Protein AF-A0A5K3FXE7-F1 (afdb_monomer_lite)

InterPro domains:
  IPR040342 Dynein axonemal assembly factor 9 DNAAF9 [PTHR33664] (2-283)
  IPR056498 DAAF9, N-terminal domain [PF23281] (1-161)

Foldseek 3Di:
DDVLVQLLCCLQFFQQPPPDLAAQARPGPDRQPDPLKDWDDDPQAIEIEEEPSVCVRGVVRQVVDPHYDYDYDYQDPPRDPVVSLVVSLVSVCVRCQPAQADEDAQDPVLPPPPPPCPSVVVVCPDPSNVVNVVVVVVPPDDPPVSRDHHYHYCNNVSVVVSVDPRPVCLCVLCVVLVVQLVVLLVVLVVCCVVCLPFLDDFCRSNVSLQVQVVSNCNSNVDPDLDFAKTKAFAPCPDPVNVVVCRPDVDPPPSVSPDDTQKMWTKHARPSNGDIDIDMDGDDRDPPPPPDD

Organism: Mesocestoides corti (NCBI:txid53468)

Secondary structure (DSSP, 8-state):
--HHHHHHHHHHHS-B----TT-SS--BSS--S---EEEEEETTEEEEEEEHHHHHHHHHHHTTSTTEEEEEE---TT--HHHHHHHHHHHHHHHHTT-SEEEE---SSS---TT--HHHHHHHTSHHHHHHHHHHHTSSS---TTSSPEEEE-HHHHHHHTTSPPHHHHHHHHHHHHHHHHHHHHHHHHHHHHTTTS---HHHHHHHHHHHHHHHHHHTTS--SPPPPEEEEGGGGSHHHHHHTTSS-------TT---SEEEEEEEETTTTEEEEEEEE-PPP-------

Sequence (292 aa):
FNSLCSKAVKYLCLKSVSGNVSNKRLSYIDEPESEEFVLVIKPRKIECFCTNENVLSYLETLLVFNNVIVYHYDSGKDGDVSECDDLKLKFLRKFIASCHQISLPYNTSGQSTEGDHSDLKSCVSWPLIQSFVFNFDTCENQLDFSRTPKVADFSAQIIKLCKYPDALNFEDHIVKNTLTFCWAFENCLRRIETGLGECMSPKEIIEPLYSYFRHAEICEGKHFRSRPPVALLGQDSCQKTYTNASSTPNDAEDRSKETFFHILIRGTSLLSHFYCTRTYFTAPKIDNSGSL

Radius of gyration: 29.05 Å; chains: 1; bounding box: 62×47×100 Å

Structure (mmCIF, N/CA/C/O backbone):
data_AF-A0A5K3FXE7-F1
#
_entry.id   AF-A0A5K3FXE7-F1
#
loop_
_atom_site.group_PDB
_atom_site.id
_atom_site.type_symbol
_atom_site.label_atom_id
_atom_site.label_alt_id
_atom_site.label_comp_id
_atom_site.label_asym_id
_atom_site.label_entity_id
_atom_site.label_seq_id
_atom_site.pdbx_PDB_ins_code
_atom_site.Cartn_x
_atom_site.Cartn_y
_atom_site.Cartn_z
_atom_site.occupancy
_atom_site.B_iso_or_equiv
_atom_site.auth_seq_id
_atom_site.auth_comp_id
_atom_site.auth_asym_id
_atom_site.auth_atom_id
_atom_site.pdbx_PDB_model_num
ATOM 1 N N . PHE A 1 1 ? 1.371 3.281 22.873 1.00 57.84 1 PHE A N 1
ATOM 2 C CA . PHE A 1 1 ? 1.241 3.417 21.409 1.00 57.84 1 PHE A CA 1
ATOM 3 C C . PHE A 1 1 ? 1.179 2.035 20.757 1.00 57.84 1 PHE A C 1
ATOM 5 O O . PHE A 1 1 ? 2.079 1.233 20.989 1.00 57.84 1 PHE A O 1
ATOM 12 N N . ASN A 1 2 ? 0.124 1.720 19.994 1.00 73.62 2 ASN A N 1
ATOM 13 C CA . ASN A 1 2 ? -0.027 0.419 19.324 1.00 73.62 2 ASN A CA 1
ATOM 14 C C . ASN A 1 2 ? 0.340 0.528 17.833 1.00 73.62 2 ASN A C 1
ATOM 16 O O . ASN A 1 2 ? -0.414 1.067 17.021 1.00 73.62 2 ASN A O 1
ATOM 20 N N . SER A 1 3 ? 1.494 -0.035 17.466 1.00 74.81 3 SER A N 1
ATOM 21 C CA . SER A 1 3 ? 2.009 0.025 16.092 1.00 74.81 3 SER A CA 1
ATOM 22 C C . SER A 1 3 ? 1.177 -0.760 15.066 1.00 74.81 3 SER A C 1
ATOM 24 O O . SER A 1 3 ? 1.237 -0.449 13.876 1.00 74.81 3 SER A O 1
ATOM 26 N N . LEU A 1 4 ? 0.397 -1.762 15.486 1.00 78.19 4 LEU A N 1
ATOM 27 C CA . LEU A 1 4 ? -0.473 -2.534 14.595 1.00 78.19 4 LEU A CA 1
ATOM 28 C C . LEU A 1 4 ? -1.768 -1.793 14.279 1.00 78.19 4 LEU A C 1
ATOM 30 O O . LEU A 1 4 ? -2.157 -1.778 13.115 1.00 78.19 4 LEU A O 1
ATOM 34 N N . CYS A 1 5 ? -2.380 -1.120 15.259 1.00 78.94 5 CYS A N 1
ATOM 35 C CA . CYS A 1 5 ? -3.507 -0.218 14.997 1.00 78.94 5 CYS A CA 1
ATOM 36 C C . CYS A 1 5 ? -3.101 0.880 14.007 1.00 78.94 5 CYS A C 1
ATOM 38 O O . CYS A 1 5 ? -3.796 1.100 13.021 1.00 78.94 5 CYS A O 1
ATOM 40 N N . SER A 1 6 ? -1.927 1.493 14.208 1.00 77.50 6 SER A N 1
ATOM 41 C CA . SER A 1 6 ? -1.389 2.491 13.274 1.00 77.50 6 SER A CA 1
ATOM 42 C C . SER A 1 6 ? -1.214 1.919 11.861 1.00 77.50 6 SER A C 1
ATOM 44 O O . SER A 1 6 ? -1.661 2.524 10.892 1.00 77.50 6 SER A O 1
ATOM 46 N N . LYS A 1 7 ? -0.639 0.714 11.717 1.00 76.69 7 LYS A N 1
ATOM 47 C CA . LYS A 1 7 ? -0.520 0.041 10.408 1.00 76.69 7 LYS A CA 1
ATOM 48 C C . LYS A 1 7 ? -1.871 -0.274 9.766 1.00 76.69 7 LYS A C 1
ATOM 50 O O . LYS A 1 7 ? -1.979 -0.183 8.549 1.00 76.69 7 LYS A O 1
ATOM 55 N N . ALA A 1 8 ? -2.867 -0.654 10.561 1.00 79.38 8 ALA A N 1
ATOM 56 C CA . ALA A 1 8 ? -4.202 -0.978 10.075 1.00 79.38 8 ALA A CA 1
ATOM 57 C C . ALA A 1 8 ? -4.931 0.263 9.554 1.00 79.38 8 ALA A C 1
ATOM 59 O O . ALA A 1 8 ? -5.454 0.231 8.446 1.00 79.38 8 ALA A O 1
ATOM 60 N N . VAL A 1 9 ? -4.910 1.364 10.315 1.00 78.50 9 VAL A N 1
ATOM 61 C CA . VAL A 1 9 ? -5.483 2.653 9.889 1.00 78.50 9 VAL A CA 1
ATOM 62 C C . VAL A 1 9 ? -4.787 3.145 8.629 1.00 78.50 9 VAL A C 1
ATOM 64 O O . VAL A 1 9 ? -5.452 3.517 7.672 1.00 78.50 9 VAL A O 1
ATOM 67 N N . LYS A 1 10 ? -3.456 3.060 8.592 1.00 76.06 10 LYS A N 1
ATOM 68 C CA . LYS A 1 10 ? -2.665 3.382 7.407 1.00 76.06 10 LYS A CA 1
ATOM 69 C C . LYS A 1 10 ? -3.133 2.579 6.184 1.00 76.06 10 LYS A C 1
ATOM 71 O O . LYS A 1 10 ? -3.504 3.174 5.185 1.00 76.06 10 LYS A O 1
ATOM 76 N N . TYR A 1 11 ? -3.216 1.253 6.298 1.00 75.44 11 TYR A N 1
ATOM 77 C CA . TYR A 1 11 ? -3.681 0.379 5.213 1.00 75.44 11 TYR A CA 1
ATOM 78 C C . TYR A 1 11 ? -5.125 0.658 4.763 1.00 75.44 11 TYR A C 1
ATOM 80 O O . TYR A 1 11 ? -5.430 0.507 3.589 1.00 75.44 11 TYR A O 1
ATOM 88 N N . LEU A 1 12 ? -6.025 1.008 5.686 1.00 76.25 12 LEU A N 1
ATOM 89 C CA . LEU A 1 12 ? -7.457 1.148 5.395 1.00 76.25 12 LEU A CA 1
ATOM 90 C C . LEU A 1 12 ? -7.879 2.552 4.965 1.00 76.25 12 LEU A C 1
ATOM 92 O O . LEU A 1 12 ? -8.847 2.676 4.224 1.00 76.25 12 LEU A O 1
ATOM 96 N N . CYS A 1 13 ? -7.232 3.589 5.496 1.00 72.69 13 CYS A N 1
ATOM 97 C CA . CYS A 1 13 ? -7.739 4.960 5.444 1.00 72.69 13 CYS A CA 1
ATOM 98 C C . CYS A 1 13 ? -6.834 5.912 4.667 1.00 72.69 13 CYS A C 1
ATOM 100 O O . CYS A 1 13 ? -7.303 6.967 4.245 1.00 72.69 13 CYS A O 1
ATOM 102 N N . LEU A 1 14 ? -5.559 5.580 4.475 1.00 68.44 14 LEU A N 1
ATOM 103 C CA . LEU A 1 14 ? -4.633 6.462 3.782 1.00 68.44 14 LEU A CA 1
ATOM 104 C C . LEU A 1 14 ? -4.365 5.929 2.380 1.00 68.44 14 LEU A C 1
ATOM 106 O O . LEU A 1 14 ? -3.971 4.778 2.194 1.00 68.44 14 LEU A O 1
ATOM 110 N N . LYS A 1 15 ? -4.519 6.806 1.384 1.00 58.41 15 LYS A N 1
ATOM 111 C CA . LYS A 1 15 ? -3.960 6.555 0.057 1.00 58.41 15 LYS A CA 1
ATOM 112 C C . LYS A 1 15 ? -2.456 6.400 0.230 1.00 58.41 15 LYS A C 1
ATOM 114 O O . LYS A 1 15 ? -1.800 7.282 0.790 1.00 58.41 15 LYS A O 1
ATOM 119 N N . SER A 1 16 ? -1.899 5.277 -0.214 1.00 51.94 16 SER A N 1
ATOM 120 C CA . SER A 1 16 ? -0.454 5.166 -0.288 1.00 51.94 16 SER A CA 1
ATOM 121 C C . SER A 1 16 ? -0.008 6.215 -1.285 1.00 51.94 16 SER A C 1
ATOM 123 O O . SER A 1 16 ? -0.341 6.138 -2.472 1.00 51.94 16 SER A O 1
ATOM 125 N N . VAL A 1 17 ? 0.716 7.218 -0.820 1.00 44.41 17 VAL A N 1
ATOM 126 C CA . VAL A 1 17 ? 1.336 8.111 -1.770 1.00 44.41 17 VAL A CA 1
ATOM 127 C C . VAL A 1 17 ? 2.576 7.412 -2.248 1.00 44.41 17 VAL A C 1
ATOM 129 O O . VAL A 1 17 ? 3.415 6.949 -1.482 1.00 44.41 17 VAL A O 1
ATOM 132 N N . SER A 1 18 ? 2.660 7.300 -3.566 1.00 43.34 18 SER A N 1
ATOM 133 C CA . SER A 1 18 ? 3.921 7.129 -4.267 1.00 43.34 18 SER A CA 1
ATOM 134 C C . SER A 1 18 ? 4.780 8.367 -3.963 1.00 43.34 18 SER A C 1
ATOM 136 O O . SER A 1 18 ? 4.909 9.280 -4.769 1.00 43.34 18 SER A O 1
ATOM 138 N N . GLY A 1 19 ? 5.255 8.458 -2.725 1.00 33.72 19 GLY A N 1
ATOM 139 C CA . GLY A 1 19 ? 5.919 9.606 -2.137 1.00 33.72 19 GLY A CA 1
ATOM 140 C C . GLY A 1 19 ? 7.204 9.109 -1.521 1.00 33.72 19 GLY A C 1
ATOM 141 O O . GLY A 1 19 ? 7.202 8.569 -0.419 1.00 33.72 19 GLY A O 1
ATOM 142 N N . ASN A 1 20 ? 8.287 9.289 -2.275 1.00 31.75 20 ASN A N 1
ATOM 143 C CA . ASN A 1 20 ? 9.669 8.990 -1.913 1.00 31.75 20 ASN A CA 1
ATOM 144 C C . ASN A 1 20 ? 9.966 7.499 -1.675 1.00 31.75 20 ASN A C 1
ATOM 146 O O . ASN A 1 20 ? 9.915 7.000 -0.557 1.00 31.75 20 ASN A O 1
ATOM 150 N N . VAL A 1 21 ? 10.300 6.776 -2.752 1.00 42.16 21 VAL A N 1
ATOM 151 C CA . VAL A 1 21 ? 11.660 6.332 -3.178 1.00 42.16 21 VAL A CA 1
ATOM 152 C C . VAL A 1 21 ? 12.724 6.052 -2.082 1.00 42.16 21 VAL A C 1
ATOM 154 O O . VAL A 1 21 ? 13.845 5.697 -2.413 1.00 42.16 21 VAL A O 1
ATOM 157 N N . SER A 1 22 ? 12.460 6.145 -0.780 1.00 36.56 22 SER A N 1
ATOM 158 C CA . SER A 1 22 ? 13.480 5.968 0.264 1.00 36.56 22 SER A CA 1
ATOM 159 C C . SER A 1 22 ? 13.077 5.082 1.438 1.00 36.56 22 SER A C 1
ATOM 161 O O . SER A 1 22 ? 13.931 4.831 2.284 1.00 36.56 22 SER A O 1
ATOM 163 N N . ASN A 1 23 ? 11.856 4.538 1.508 1.00 32.38 23 ASN A N 1
ATOM 164 C CA . ASN A 1 23 ? 11.517 3.591 2.572 1.00 32.38 23 ASN A CA 1
ATOM 165 C C . ASN A 1 23 ? 10.583 2.457 2.117 1.00 32.38 23 ASN A C 1
ATOM 167 O O . ASN A 1 23 ? 9.491 2.686 1.619 1.00 32.38 23 ASN A O 1
ATOM 171 N N . LYS A 1 24 ? 11.021 1.215 2.381 1.00 40.28 24 LYS A N 1
ATOM 172 C CA . LYS A 1 24 ? 10.410 -0.114 2.105 1.00 40.28 24 LYS A CA 1
ATOM 173 C C . LYS A 1 24 ? 9.008 -0.384 2.692 1.00 40.28 24 LYS A C 1
ATOM 175 O O . LYS A 1 24 ? 8.642 -1.530 2.970 1.00 40.28 24 LYS A O 1
ATOM 180 N N . ARG A 1 25 ? 8.239 0.638 3.021 1.00 36.75 25 ARG A N 1
ATOM 181 C CA . ARG A 1 25 ? 6.886 0.513 3.563 1.00 36.75 25 ARG A CA 1
ATOM 182 C C . ARG A 1 25 ? 6.083 1.611 2.909 1.00 36.75 25 ARG A C 1
ATOM 184 O O . ARG A 1 25 ? 6.600 2.716 2.849 1.00 36.75 25 ARG A O 1
ATOM 191 N N . LEU A 1 26 ? 4.867 1.288 2.463 1.00 37.72 26 LEU A N 1
ATOM 192 C CA . LEU A 1 26 ? 3.857 2.255 2.027 1.00 37.72 26 LEU A CA 1
ATOM 193 C C . LEU A 1 26 ? 4.015 3.530 2.874 1.00 37.72 26 LEU A C 1
ATOM 195 O O . LEU A 1 26 ? 3.780 3.500 4.086 1.00 37.72 26 LEU A O 1
ATOM 199 N N . SER A 1 27 ? 4.573 4.583 2.276 1.00 37.62 27 SER A N 1
ATOM 200 C CA . SER A 1 27 ? 4.674 5.893 2.896 1.00 37.62 27 SER A CA 1
ATOM 201 C C . SER A 1 27 ? 3.316 6.527 2.676 1.00 37.62 27 SER A C 1
ATOM 203 O O . SER A 1 27 ? 2.922 6.909 1.578 1.00 37.62 27 SER A O 1
ATOM 205 N N . TYR A 1 28 ? 2.526 6.507 3.731 1.00 46.28 28 TYR A N 1
ATOM 206 C CA . TYR A 1 28 ? 1.270 7.225 3.752 1.00 46.28 28 TYR A CA 1
ATOM 207 C C . TYR A 1 28 ? 1.607 8.704 3.961 1.00 46.28 28 TYR A C 1
ATOM 209 O O . TYR A 1 28 ? 2.540 8.973 4.725 1.00 46.28 28 TYR A O 1
ATOM 217 N N . ILE A 1 29 ? 0.935 9.621 3.241 1.00 42.12 29 ILE A N 1
ATOM 218 C CA . ILE A 1 29 ? 1.073 11.068 3.501 1.00 42.12 29 ILE A CA 1
ATOM 219 C C . ILE A 1 29 ? 0.859 11.256 4.985 1.00 42.12 29 ILE A C 1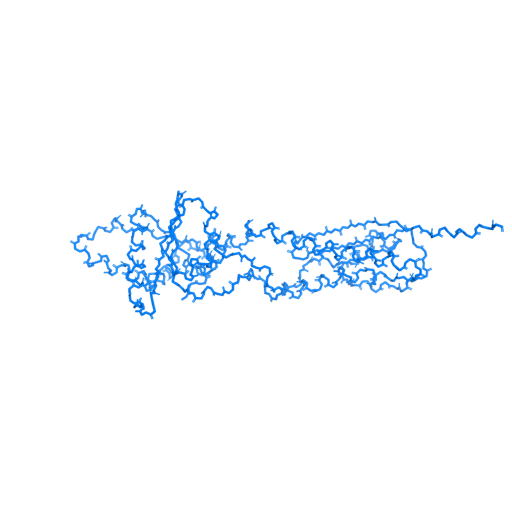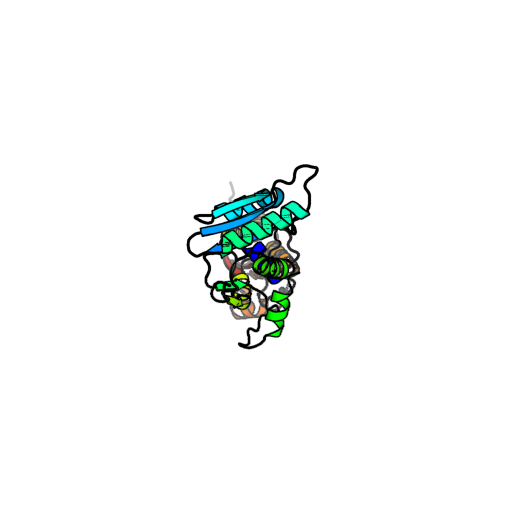
ATOM 221 O O . ILE A 1 29 ? -0.223 10.906 5.447 1.00 42.12 29 ILE A O 1
ATOM 225 N N . ASP A 1 30 ? 1.913 11.764 5.621 1.00 46.50 30 ASP A N 1
ATOM 226 C CA . ASP A 1 30 ? 2.039 12.240 6.986 1.00 46.50 30 ASP A CA 1
ATOM 227 C C . ASP A 1 30 ? 1.430 11.334 8.072 1.00 46.50 30 ASP A C 1
ATOM 229 O O . ASP A 1 30 ? 0.431 10.631 7.926 1.00 46.50 30 ASP A O 1
ATOM 233 N N . GLU A 1 31 ? 2.112 11.233 9.210 1.00 50.44 31 GLU A N 1
ATOM 234 C CA . GLU A 1 31 ? 1.438 10.648 10.365 1.00 50.44 31 GLU A CA 1
ATOM 235 C C . GLU A 1 31 ? 0.168 11.463 10.589 1.00 50.44 31 GLU A C 1
ATOM 237 O O . GLU A 1 31 ? 0.259 12.689 10.554 1.00 50.44 31 GLU A O 1
ATOM 242 N N . PRO A 1 32 ? -1.007 10.825 10.724 1.00 50.78 32 PRO A N 1
ATOM 243 C CA . PRO A 1 32 ? -2.217 11.593 10.920 1.00 50.78 32 PRO A CA 1
ATOM 244 C C . PRO A 1 32 ? -1.995 12.509 12.112 1.00 50.78 32 PRO A C 1
ATOM 246 O O . PRO A 1 32 ? -1.688 12.028 13.203 1.00 50.78 32 PRO A O 1
ATOM 249 N N . GLU A 1 33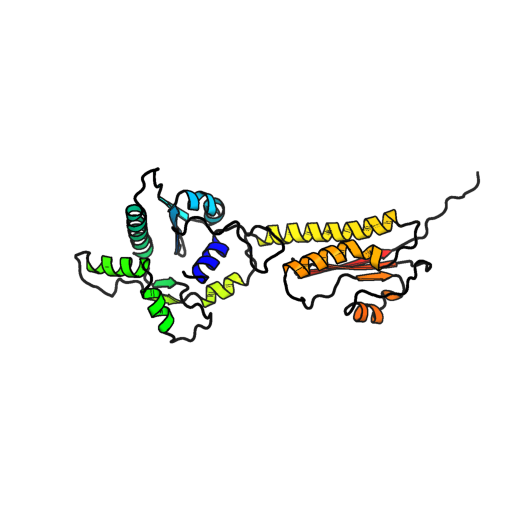 ? -2.088 13.817 11.866 1.00 50.88 33 GLU A N 1
ATOM 250 C CA . GLU A 1 33 ? -1.732 14.860 12.833 1.00 50.88 33 GLU A CA 1
ATOM 251 C C . GLU A 1 33 ? -2.575 14.753 14.118 1.00 50.88 33 GLU A C 1
ATOM 253 O O . GLU A 1 33 ? -2.199 15.287 15.159 1.00 50.88 33 GLU A O 1
ATOM 258 N N . SER A 1 34 ? -3.674 13.988 14.078 1.00 54.78 34 SER A N 1
ATOM 259 C CA . SER A 1 34 ? -4.584 13.766 15.192 1.00 54.78 34 SER A CA 1
ATOM 260 C C . SER A 1 34 ? -4.774 12.272 15.511 1.00 54.78 34 SER A C 1
ATOM 262 O O . SER A 1 34 ? -5.391 11.513 14.757 1.00 54.78 34 SER A O 1
ATOM 264 N N . GLU A 1 35 ? -4.308 11.853 16.696 1.00 64.88 35 GLU A N 1
ATOM 265 C CA . GLU A 1 35 ? -4.481 10.500 17.273 1.00 64.88 35 GLU A CA 1
ATOM 266 C C . GLU A 1 35 ? -5.947 10.173 17.660 1.00 64.88 35 GLU A C 1
ATOM 268 O O . GLU A 1 35 ? -6.268 9.078 18.130 1.00 64.88 35 GLU A O 1
ATOM 273 N N . GLU A 1 36 ? -6.862 11.115 17.431 1.00 78.44 36 GLU A N 1
ATOM 274 C CA . GLU A 1 36 ? -8.250 11.113 17.886 1.00 78.44 36 GLU A CA 1
ATOM 275 C C . GLU A 1 36 ? -9.182 10.456 16.853 1.00 78.44 36 GLU A C 1
ATOM 277 O O . GLU A 1 36 ? -9.993 11.103 16.179 1.00 78.44 36 GLU A O 1
ATOM 282 N N . PHE A 1 37 ? -9.032 9.139 16.694 1.00 80.56 37 PHE A N 1
ATOM 283 C CA . PHE A 1 37 ? -9.763 8.346 15.705 1.00 80.56 37 PHE A CA 1
ATOM 284 C C . PHE A 1 37 ? -10.226 6.998 16.272 1.00 80.56 37 PHE A C 1
ATOM 286 O O . PHE A 1 37 ? -9.439 6.222 16.816 1.00 80.56 37 PHE A O 1
ATOM 293 N N . VAL A 1 38 ? -11.510 6.680 16.098 1.00 87.38 38 VAL A N 1
ATOM 294 C CA . VAL A 1 38 ? -12.093 5.374 16.434 1.00 87.38 38 VAL A CA 1
ATOM 295 C C . VAL A 1 38 ? -12.838 4.840 15.222 1.00 87.38 38 VAL A C 1
ATOM 297 O O . VAL A 1 38 ? -13.806 5.446 14.775 1.00 87.38 38 VAL A O 1
ATOM 300 N N . LEU A 1 39 ? -12.440 3.666 14.738 1.00 88.00 39 LEU A N 1
ATOM 301 C CA . LEU A 1 39 ? -13.091 2.975 13.628 1.00 88.00 39 LEU A CA 1
ATOM 302 C C . LEU A 1 39 ? -13.586 1.604 14.074 1.00 88.00 39 LEU A C 1
ATOM 304 O O . LEU A 1 39 ? -12.811 0.776 14.553 1.00 88.00 39 LEU A O 1
ATOM 308 N N . VAL A 1 40 ? -14.876 1.349 13.871 1.00 90.25 40 VAL A N 1
ATOM 309 C CA . VAL A 1 40 ? -15.512 0.061 14.145 1.00 90.25 40 VAL A CA 1
ATOM 310 C C . VAL A 1 40 ? -16.105 -0.481 12.852 1.00 90.25 40 VAL A C 1
ATOM 312 O O . VAL A 1 40 ? -17.038 0.085 12.282 1.00 90.25 40 VAL A O 1
ATOM 315 N N . ILE A 1 41 ? -15.566 -1.610 12.398 1.00 90.38 41 ILE A N 1
ATOM 316 C CA . ILE A 1 41 ? -15.994 -2.288 11.174 1.00 90.38 41 ILE A CA 1
ATOM 317 C C . ILE A 1 41 ? -16.908 -3.453 11.556 1.00 90.38 41 ILE A C 1
ATOM 319 O O . ILE A 1 41 ? -16.492 -4.380 12.251 1.00 90.38 41 ILE A O 1
ATOM 323 N N . LYS A 1 42 ? -18.159 -3.419 11.086 1.00 91.25 42 LYS A N 1
ATOM 324 C CA . LYS A 1 42 ? -19.145 -4.499 11.236 1.00 91.25 42 LYS A CA 1
ATOM 325 C C . LYS A 1 42 ? -19.510 -5.062 9.859 1.00 91.25 42 LYS A C 1
ATOM 327 O O . LYS A 1 42 ? -19.395 -4.347 8.866 1.00 91.25 42 LYS A O 1
ATOM 332 N N . PRO A 1 43 ? -20.068 -6.284 9.771 1.00 88.19 43 PRO A N 1
ATOM 333 C CA . PRO A 1 43 ? -20.386 -6.915 8.484 1.00 88.19 43 PRO A CA 1
ATOM 334 C C . PRO A 1 43 ? -21.281 -6.110 7.526 1.00 88.19 43 PRO A C 1
ATOM 336 O O . PRO A 1 43 ? -21.276 -6.375 6.331 1.00 88.19 43 PRO A O 1
ATOM 339 N N . ARG A 1 44 ? -22.089 -5.164 8.026 1.00 88.44 44 ARG A N 1
ATOM 340 C CA . ARG A 1 44 ? -23.042 -4.378 7.212 1.00 88.44 44 ARG A CA 1
ATOM 341 C C . ARG A 1 44 ? -22.869 -2.866 7.313 1.00 88.44 44 ARG A C 1
ATOM 343 O O . ARG A 1 44 ? -23.622 -2.139 6.666 1.00 88.44 44 ARG A O 1
ATOM 350 N N . LYS A 1 45 ? -21.970 -2.399 8.178 1.00 91.56 45 LYS A N 1
ATOM 351 C CA . LYS A 1 45 ? -21.868 -0.990 8.554 1.00 91.56 45 LYS A CA 1
ATOM 352 C C . LYS A 1 45 ? -20.479 -0.687 9.091 1.00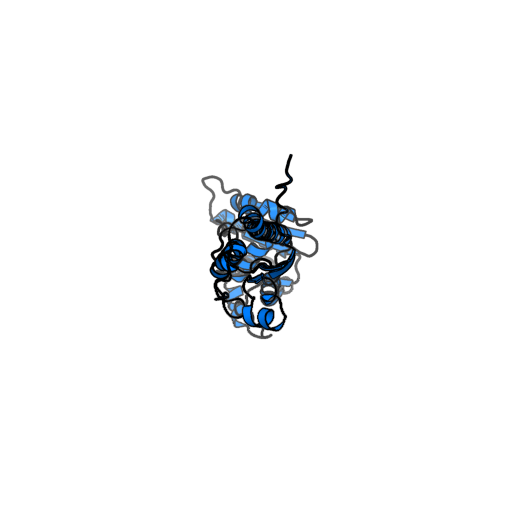 91.56 45 LYS A C 1
ATOM 354 O O . LYS A 1 45 ? -19.942 -1.472 9.871 1.00 91.56 45 LYS A O 1
ATOM 359 N N . ILE A 1 46 ? -19.958 0.475 8.738 1.00 91.12 46 ILE A N 1
ATOM 360 C CA . ILE A 1 46 ? -18.750 1.029 9.341 1.00 91.12 46 ILE A CA 1
ATOM 361 C C . ILE A 1 46 ? -19.151 2.259 10.149 1.00 91.12 46 ILE A C 1
ATOM 363 O O . ILE A 1 46 ? -19.927 3.092 9.684 1.00 91.12 46 ILE A O 1
ATOM 367 N N . GLU A 1 47 ? -18.670 2.350 11.382 1.00 92.12 47 GLU A N 1
ATOM 368 C CA . GLU A 1 47 ? -18.914 3.484 12.272 1.00 92.12 47 GLU A CA 1
ATOM 369 C C . GLU A 1 47 ? -17.577 4.104 12.660 1.00 92.12 47 GLU A C 1
ATOM 371 O O . GLU A 1 47 ? -16.672 3.404 13.114 1.00 92.12 47 GLU A O 1
ATOM 376 N N . CYS A 1 48 ? -17.456 5.410 12.452 1.00 89.94 48 CYS A N 1
ATOM 377 C CA . CYS A 1 48 ? -16.232 6.160 12.677 1.00 89.94 48 CYS A CA 1
ATOM 378 C C . CYS A 1 48 ? -16.508 7.349 13.598 1.00 89.94 48 CYS A C 1
ATOM 380 O O . CYS A 1 48 ? -17.490 8.059 13.394 1.00 89.94 48 CYS A O 1
ATOM 382 N N . PHE A 1 49 ? -15.642 7.574 14.583 1.00 89.69 49 PHE A N 1
ATOM 383 C CA . PHE A 1 49 ? -15.539 8.826 15.327 1.00 89.69 49 PHE A CA 1
ATOM 384 C C . PHE A 1 49 ? -14.178 9.463 15.039 1.00 89.69 49 PHE A C 1
ATOM 386 O O . PHE A 1 49 ? -13.156 8.779 15.090 1.00 89.69 49 PHE A O 1
ATOM 393 N N . CYS A 1 50 ? -14.168 10.752 14.720 1.00 85.75 50 CYS A N 1
ATOM 394 C CA . CYS A 1 50 ? -12.966 11.468 14.303 1.00 85.75 50 CYS A CA 1
ATOM 395 C C . CYS A 1 50 ? -13.072 12.973 14.578 1.00 85.75 50 CYS A C 1
ATOM 397 O O . CYS A 1 50 ? -14.165 13.503 14.750 1.00 85.75 50 CYS A O 1
ATOM 399 N N . THR A 1 51 ? -11.948 13.678 14.591 1.00 83.19 51 THR A N 1
ATOM 400 C CA . THR A 1 51 ? -11.907 15.149 14.559 1.00 83.19 51 THR A CA 1
ATOM 401 C C . THR A 1 51 ? -12.161 15.675 13.145 1.00 83.19 51 THR A C 1
ATOM 403 O O . THR A 1 51 ? -12.079 14.923 12.172 1.00 83.19 51 THR A O 1
ATOM 406 N N . ASN A 1 52 ? -12.451 16.970 13.006 1.00 80.31 52 ASN A N 1
ATOM 407 C CA . ASN A 1 52 ? -12.626 17.611 11.697 1.00 80.31 52 ASN A CA 1
ATOM 408 C C . ASN A 1 52 ? -11.381 17.459 10.786 1.00 80.31 52 ASN A C 1
ATOM 410 O O . ASN A 1 52 ? -11.501 17.148 9.603 1.00 80.31 52 ASN A O 1
ATOM 414 N N . GLU A 1 53 ? -10.179 17.570 11.356 1.00 76.56 53 GLU A N 1
ATOM 415 C CA . GLU A 1 53 ? -8.902 17.326 10.662 1.00 76.56 53 GLU A CA 1
ATOM 416 C C . GLU A 1 53 ? -8.794 15.883 10.136 1.00 76.56 53 GLU A C 1
ATOM 418 O O . GLU A 1 53 ? -8.411 15.642 8.985 1.00 76.56 53 GLU A O 1
ATOM 423 N N . ASN A 1 54 ? -9.218 14.913 10.953 1.00 76.31 54 ASN A N 1
ATOM 424 C CA . ASN A 1 54 ? -9.257 13.503 10.574 1.00 76.31 54 ASN A CA 1
ATOM 425 C C . ASN A 1 54 ? -10.299 13.228 9.482 1.00 76.31 54 ASN A C 1
ATOM 427 O O . ASN A 1 54 ? -10.055 12.397 8.607 1.00 76.31 54 ASN A O 1
ATOM 431 N N . VAL A 1 55 ? -11.441 13.927 9.485 1.00 76.25 55 VAL A N 1
ATOM 432 C CA . VAL A 1 55 ? -12.416 13.825 8.389 1.00 76.25 55 VAL A CA 1
ATOM 433 C C . VAL A 1 55 ? -11.747 14.219 7.080 1.00 76.25 55 VAL A C 1
ATOM 435 O O . VAL A 1 55 ? -11.751 13.420 6.153 1.00 76.25 55 VAL A O 1
ATOM 438 N N . LEU A 1 56 ? -11.114 15.390 6.999 1.00 74.19 56 LEU A N 1
ATOM 439 C CA . LEU A 1 56 ? -10.467 15.836 5.759 1.00 74.19 56 LEU A CA 1
ATOM 440 C C . LEU A 1 56 ? -9.392 14.851 5.274 1.00 74.19 56 LEU A C 1
ATOM 442 O O . LEU A 1 56 ? -9.295 14.595 4.076 1.00 74.19 56 LEU A O 1
ATOM 446 N N . SER A 1 57 ? -8.651 14.247 6.204 1.00 73.75 57 SER A N 1
ATOM 447 C CA . SER A 1 57 ? -7.587 13.284 5.895 1.00 73.75 57 SER A CA 1
ATOM 448 C C . SER A 1 57 ? -8.094 11.917 5.414 1.00 73.75 57 SER A C 1
ATOM 450 O O . SER A 1 57 ? -7.451 11.283 4.579 1.00 73.75 57 SER A O 1
ATOM 452 N N . TYR A 1 58 ? -9.234 11.436 5.924 1.00 74.94 58 TYR A N 1
ATOM 453 C CA . TYR A 1 58 ? -9.704 10.062 5.680 1.00 74.94 58 TYR A CA 1
ATOM 454 C C . TYR A 1 58 ? -10.984 9.955 4.849 1.00 74.94 58 TYR A C 1
ATOM 456 O O . TYR A 1 58 ? -11.321 8.855 4.404 1.00 74.94 58 TYR A O 1
ATOM 464 N N . LEU A 1 59 ? -11.718 11.054 4.647 1.00 72.62 59 LEU A N 1
ATOM 465 C CA . LEU A 1 59 ? -13.056 11.040 4.049 1.00 72.62 59 LEU A CA 1
ATOM 466 C C . LEU A 1 59 ? -13.055 10.401 2.662 1.00 72.62 59 LEU A C 1
ATOM 468 O O . LEU A 1 59 ? -13.903 9.557 2.391 1.00 72.62 59 LEU A O 1
ATOM 472 N N . GLU A 1 60 ? -12.090 10.747 1.809 1.00 71.25 60 GLU A N 1
ATOM 473 C CA . GLU A 1 60 ? -12.009 10.191 0.453 1.00 71.25 60 GLU A CA 1
ATOM 474 C C . GLU A 1 60 ? -11.922 8.661 0.456 1.00 71.25 60 GLU A C 1
ATOM 476 O O . GLU A 1 60 ? -12.561 8.003 -0.362 1.00 71.25 60 GLU A O 1
ATOM 481 N N . THR A 1 61 ? -11.167 8.090 1.395 1.00 74.06 61 THR A N 1
ATOM 482 C CA . THR A 1 61 ? -10.997 6.639 1.510 1.00 74.06 61 THR A CA 1
ATOM 483 C C . THR A 1 61 ? -12.202 5.991 2.183 1.00 74.06 61 THR A C 1
ATOM 485 O O . THR A 1 61 ? -12.687 4.953 1.734 1.00 74.06 61 THR A O 1
ATOM 488 N N . LEU A 1 62 ? -12.732 6.614 3.240 1.00 76.38 62 LEU A N 1
ATOM 489 C CA . LEU A 1 62 ? -13.900 6.107 3.956 1.00 76.38 62 LEU A CA 1
ATOM 490 C C . LEU A 1 62 ? -15.133 6.029 3.048 1.00 76.38 62 LEU A C 1
ATOM 492 O O . LEU A 1 62 ? -15.886 5.068 3.151 1.00 76.38 62 LEU A O 1
ATOM 496 N N . LEU A 1 63 ? -15.314 6.976 2.124 1.00 75.94 63 LEU A 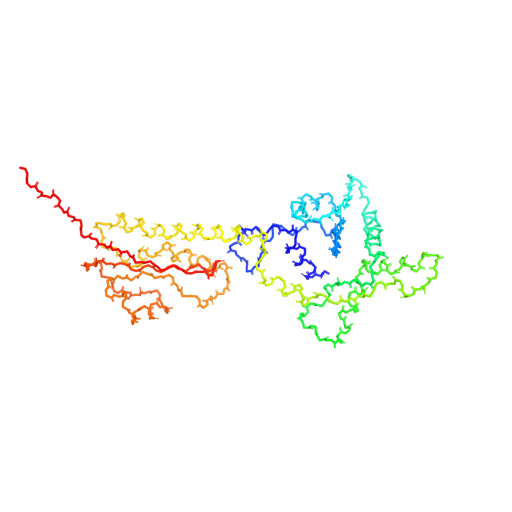N 1
ATOM 497 C CA . LEU A 1 63 ? -16.451 7.003 1.196 1.00 75.94 63 LEU A CA 1
ATOM 498 C C . LEU A 1 63 ? -16.463 5.857 0.170 1.00 75.94 63 LEU A C 1
ATOM 500 O O . LEU A 1 63 ? -17.503 5.613 -0.439 1.00 75.94 63 LEU A O 1
ATOM 504 N N . VAL A 1 64 ? -15.355 5.129 -0.010 1.00 77.25 64 VAL A N 1
ATOM 505 C CA . VAL A 1 64 ? -15.317 3.933 -0.873 1.00 77.25 64 VAL A CA 1
ATOM 506 C C . VAL A 1 64 ? -16.099 2.772 -0.252 1.00 77.25 64 VAL A C 1
ATOM 508 O O . VAL A 1 64 ? -16.606 1.899 -0.960 1.00 77.25 64 VAL A O 1
ATOM 511 N N . PHE A 1 65 ? -16.216 2.740 1.076 1.00 80.31 65 PHE A N 1
ATOM 512 C CA . PHE A 1 65 ? -16.941 1.681 1.758 1.00 80.31 65 PHE A CA 1
ATOM 513 C C . PHE A 1 65 ? -18.449 1.950 1.771 1.00 80.31 65 PHE A C 1
ATOM 515 O O . PHE A 1 65 ? -18.925 3.058 2.012 1.00 80.31 65 PHE A O 1
ATOM 522 N N . ASN A 1 66 ? -19.228 0.886 1.590 1.00 81.69 66 ASN A N 1
ATOM 523 C CA . ASN A 1 66 ? -20.681 0.961 1.699 1.00 81.69 66 ASN A CA 1
ATOM 524 C C . ASN A 1 66 ? -21.117 1.110 3.167 1.00 81.69 66 ASN A C 1
ATOM 526 O O . ASN A 1 66 ? -20.571 0.458 4.059 1.00 81.69 66 ASN A O 1
ATOM 530 N N . ASN A 1 67 ? -22.177 1.891 3.405 1.00 90.31 67 ASN A N 1
ATOM 531 C CA . ASN A 1 67 ? -22.824 2.062 4.715 1.00 90.31 67 ASN A CA 1
ATOM 532 C C . ASN A 1 67 ? -21.887 2.570 5.826 1.00 90.31 67 ASN A C 1
ATOM 534 O O . ASN A 1 67 ? -21.842 2.013 6.930 1.00 90.31 67 ASN A O 1
ATOM 538 N N . VAL A 1 68 ? -21.152 3.641 5.540 1.00 89.94 68 VAL A N 1
ATOM 539 C CA . VAL A 1 68 ? -20.279 4.310 6.509 1.00 89.94 68 VAL A CA 1
ATOM 540 C C . VAL A 1 68 ? -21.051 5.418 7.217 1.00 89.94 68 VAL A C 1
ATOM 542 O O . VAL A 1 68 ? -21.725 6.223 6.579 1.00 89.94 68 VAL A O 1
ATOM 545 N N . ILE A 1 69 ? -20.948 5.468 8.544 1.00 91.00 69 ILE A N 1
ATOM 546 C CA . ILE A 1 69 ? -21.435 6.585 9.353 1.00 91.00 69 ILE A CA 1
ATOM 547 C C . ILE A 1 69 ? -20.251 7.230 10.055 1.00 91.00 69 ILE A C 1
ATOM 549 O O . ILE A 1 69 ? -19.584 6.594 10.872 1.00 91.00 69 ILE A O 1
ATOM 553 N N . VAL A 1 70 ? -20.037 8.504 9.746 1.00 88.75 70 VAL A N 1
ATOM 554 C CA . VAL A 1 70 ? -18.982 9.323 10.331 1.00 88.75 70 VAL A CA 1
ATOM 555 C C . VAL A 1 70 ? -19.600 10.260 11.363 1.00 88.75 70 VAL A C 1
ATOM 557 O O . VAL A 1 70 ? -20.516 11.022 11.060 1.00 88.75 70 VAL A O 1
ATOM 560 N N . TYR A 1 71 ? -19.101 10.178 12.588 1.00 89.06 71 TYR A N 1
ATOM 561 C CA . TYR A 1 71 ? -19.347 11.126 13.662 1.00 89.06 71 TYR A CA 1
ATOM 562 C C . TYR A 1 71 ? -18.097 11.984 13.794 1.00 89.06 71 TYR A C 1
ATOM 564 O O . TYR A 1 71 ? -17.006 11.445 13.981 1.00 89.06 71 TYR A O 1
ATOM 572 N N . HIS A 1 72 ? -18.241 13.299 13.673 1.00 85.38 72 HIS A N 1
ATOM 573 C CA . HIS A 1 72 ? -17.111 14.200 13.825 1.00 85.38 72 HIS A CA 1
ATOM 574 C C . HIS A 1 72 ? -17.274 15.088 15.054 1.00 85.38 72 HIS A C 1
ATOM 576 O O . HIS A 1 72 ? -18.386 15.501 15.387 1.00 85.38 72 HIS A O 1
ATOM 582 N N . TYR A 1 73 ? -16.159 15.350 15.726 1.00 84.06 73 TYR A N 1
ATOM 583 C CA . TYR A 1 73 ? -16.049 16.386 16.740 1.00 84.06 73 TYR A CA 1
ATOM 584 C C . TYR A 1 73 ? -15.386 17.613 16.116 1.00 84.06 73 TYR A C 1
ATOM 586 O O . TYR A 1 73 ? -14.340 17.506 15.470 1.00 84.06 73 TYR A O 1
ATOM 594 N N . ASP A 1 74 ? -16.032 18.763 16.274 1.00 79.88 74 ASP A N 1
ATOM 595 C CA . ASP A 1 74 ? -15.501 20.063 15.884 1.00 79.88 74 ASP A CA 1
ATOM 596 C C . ASP A 1 74 ? -15.188 20.830 17.167 1.00 79.88 74 ASP A C 1
ATOM 598 O O . ASP A 1 74 ? -16.071 21.435 17.779 1.00 79.88 74 ASP A O 1
ATOM 602 N N . SER A 1 75 ? -13.940 20.733 17.624 1.00 66.31 75 SER A N 1
ATOM 603 C CA . SER A 1 75 ? -13.454 21.624 18.666 1.00 66.31 75 SER A CA 1
ATOM 604 C C . SER A 1 75 ? -13.401 23.023 18.066 1.00 66.31 75 SER A C 1
ATOM 606 O O . SER A 1 75 ? -12.543 23.313 17.232 1.00 66.31 75 SER A O 1
ATOM 608 N N . GLY A 1 76 ? -14.291 23.914 18.501 1.00 63.47 76 GLY A N 1
ATOM 609 C CA . GLY A 1 76 ? -14.084 25.343 18.279 1.00 63.47 76 GLY A CA 1
ATOM 610 C C . GLY A 1 76 ? -12.726 25.800 18.843 1.00 63.47 76 GLY A C 1
ATOM 611 O O . GLY A 1 76 ? -12.004 25.034 19.480 1.00 63.47 76 GLY A O 1
ATOM 612 N N . LYS A 1 77 ? -12.379 27.081 18.666 1.00 54.56 77 LYS A N 1
ATOM 613 C CA . LYS A 1 77 ? -11.080 27.637 19.107 1.00 54.56 77 LYS A CA 1
ATOM 614 C C . LYS A 1 77 ? -10.773 27.476 20.612 1.00 54.56 77 LYS A C 1
ATOM 616 O O . LYS A 1 77 ? -9.614 27.612 20.981 1.00 54.56 77 LYS A O 1
ATOM 621 N N . ASP A 1 78 ? -11.779 27.142 21.424 1.00 53.97 78 ASP A N 1
ATOM 622 C CA . ASP A 1 78 ? -11.700 26.928 22.876 1.00 53.97 78 ASP A CA 1
ATOM 623 C C . ASP A 1 78 ? -12.146 25.509 23.300 1.00 53.97 78 ASP A C 1
ATOM 625 O O . ASP A 1 78 ? -12.638 25.315 24.410 1.00 53.97 78 ASP A O 1
ATOM 629 N N . GLY A 1 79 ? -12.064 24.514 22.407 1.00 59.34 79 GLY A N 1
ATOM 630 C CA . GLY A 1 79 ? -12.533 23.156 22.697 1.00 59.34 79 GLY A CA 1
ATOM 631 C C . GLY A 1 79 ? -11.769 22.503 23.852 1.00 59.34 79 GLY A C 1
ATOM 632 O O . GLY A 1 79 ? -10.549 22.354 23.789 1.00 59.34 79 GLY A O 1
ATOM 633 N N . ASP A 1 80 ? -12.493 22.080 24.889 1.00 66.12 80 ASP A N 1
ATOM 634 C CA . ASP A 1 80 ? -11.924 21.324 26.002 1.00 66.12 80 ASP A CA 1
ATOM 635 C C . ASP A 1 80 ? -11.545 19.916 25.517 1.00 66.12 80 ASP A C 1
ATOM 637 O O . ASP A 1 80 ? -12.371 19.177 24.973 1.00 66.12 80 ASP A O 1
ATOM 641 N N . VAL A 1 81 ? -10.280 19.534 25.708 1.00 69.62 81 VAL A N 1
ATOM 642 C CA . VAL A 1 81 ? -9.773 18.190 25.384 1.00 69.62 81 VAL A CA 1
ATOM 643 C C . VAL A 1 81 ? -10.578 17.119 26.132 1.00 69.62 81 VAL A C 1
ATOM 645 O O . VAL A 1 81 ? -10.838 16.048 25.580 1.00 69.62 81 VAL A O 1
ATOM 648 N N . SER A 1 82 ? -11.061 17.437 27.340 1.00 74.94 82 SER A N 1
ATOM 649 C CA . SER A 1 82 ? -11.904 16.540 28.136 1.00 74.94 82 SER A CA 1
ATOM 650 C C . SER A 1 82 ? -13.227 16.199 27.442 1.00 74.94 82 SER A C 1
ATOM 652 O O . SER A 1 82 ? -13.705 15.071 27.553 1.00 74.94 82 SER A O 1
ATOM 654 N N . GLU A 1 83 ? -13.817 17.136 26.694 1.00 81.19 83 GLU A N 1
ATOM 655 C CA . GLU A 1 83 ? -15.092 16.907 26.005 1.00 81.19 83 GLU A CA 1
ATOM 656 C C . GLU A 1 83 ? -14.929 15.931 24.828 1.00 81.19 83 GLU A C 1
ATOM 658 O O . GLU A 1 83 ? -15.780 15.061 24.607 1.00 81.19 83 GLU A O 1
ATOM 663 N N . CYS A 1 84 ? -13.807 16.018 24.104 1.00 81.44 84 CYS A N 1
ATOM 664 C CA . CYS A 1 84 ? -13.487 15.089 23.019 1.00 81.44 84 CYS A CA 1
ATOM 665 C C . CYS A 1 84 ? -13.364 13.649 23.536 1.00 81.44 84 CYS A C 1
ATOM 667 O O . CYS A 1 84 ? -13.947 12.723 22.959 1.00 81.44 84 CYS A O 1
ATOM 669 N N . ASP A 1 85 ? -12.656 13.458 24.652 1.00 82.25 85 ASP A N 1
ATOM 670 C CA . ASP A 1 85 ? -12.465 12.147 25.275 1.00 82.25 85 ASP A CA 1
ATOM 671 C C . ASP A 1 85 ? -13.781 11.537 25.783 1.00 82.25 85 ASP A C 1
ATOM 673 O O . ASP A 1 85 ? -14.052 10.349 25.552 1.00 82.25 85 ASP A O 1
ATOM 677 N N . ASP A 1 86 ? -14.649 12.346 26.392 1.00 83.25 86 ASP A N 1
ATOM 678 C CA . ASP A 1 86 ? -15.969 11.904 26.851 1.00 83.25 86 ASP A CA 1
ATOM 679 C C . ASP A 1 86 ? -16.876 11.494 25.684 1.00 83.25 86 ASP A C 1
ATOM 681 O O . ASP A 1 86 ? -17.538 10.444 25.722 1.00 83.25 86 ASP A O 1
ATOM 685 N N . LEU A 1 87 ? -16.886 12.280 24.602 1.00 86.31 87 LEU A N 1
ATOM 686 C CA . LEU A 1 87 ? -17.631 11.948 23.389 1.00 86.31 87 LEU A CA 1
ATOM 687 C C . LEU A 1 87 ? -17.093 10.678 22.731 1.00 86.31 87 LEU A C 1
ATOM 689 O O . LEU A 1 87 ? -17.884 9.805 22.361 1.00 86.31 87 LEU A O 1
ATOM 693 N N . LYS A 1 88 ? -15.771 10.521 22.643 1.00 86.94 88 LYS A N 1
ATOM 694 C CA . LYS A 1 88 ? -15.116 9.316 22.120 1.00 86.94 88 LYS A CA 1
ATOM 695 C C . LYS A 1 88 ? -15.554 8.071 22.890 1.00 86.94 88 LYS A C 1
ATOM 697 O O . LYS A 1 88 ? -15.955 7.079 22.277 1.00 86.94 88 LYS A O 1
ATOM 702 N N . LEU A 1 89 ? -15.566 8.128 24.225 1.00 84.62 89 LEU A N 1
ATOM 703 C CA . LEU A 1 89 ? -16.052 7.038 25.078 1.00 84.62 89 LEU A CA 1
ATOM 704 C C . LEU A 1 89 ? -17.544 6.754 24.865 1.00 84.62 89 LEU A C 1
ATOM 706 O O . LEU A 1 89 ? -17.947 5.590 24.756 1.00 84.62 89 LEU A O 1
ATOM 710 N N . LYS A 1 90 ? -18.373 7.798 24.774 1.00 86.06 90 LYS A N 1
ATOM 711 C CA . LYS A 1 90 ? -19.816 7.682 24.514 1.00 86.06 90 LYS A CA 1
ATOM 712 C C . LYS A 1 90 ? -20.097 7.016 23.165 1.00 86.06 90 LYS A C 1
ATOM 714 O O . LYS A 1 90 ? -20.943 6.121 23.081 1.00 86.06 90 LYS A O 1
ATOM 719 N N . PHE A 1 91 ? -19.384 7.419 22.117 1.00 88.38 91 PHE A N 1
ATOM 720 C CA . PHE A 1 91 ? -19.514 6.834 20.786 1.00 88.38 91 PHE A CA 1
ATOM 721 C C . PHE A 1 91 ? -18.978 5.410 20.734 1.00 88.38 91 PHE A C 1
ATOM 723 O O . PHE A 1 91 ? -19.668 4.545 20.200 1.00 88.38 91 PHE A O 1
ATOM 730 N N . LEU A 1 92 ? -17.838 5.127 21.369 1.00 87.12 92 LEU A N 1
ATOM 731 C CA . LEU A 1 92 ? -17.317 3.768 21.475 1.00 87.12 92 LEU A CA 1
ATOM 732 C C . LEU A 1 92 ? -18.363 2.827 22.086 1.00 87.12 92 LEU A C 1
ATOM 734 O O . LEU A 1 92 ? -18.666 1.800 21.481 1.00 87.12 92 LEU A O 1
ATOM 738 N N . ARG A 1 93 ? -18.990 3.206 23.213 1.00 84.81 93 ARG A N 1
ATOM 739 C CA . ARG A 1 93 ? -20.090 2.433 23.829 1.00 84.81 93 ARG A CA 1
ATOM 740 C C . ARG A 1 93 ? -21.225 2.184 22.850 1.00 84.81 93 ARG A C 1
ATOM 742 O O . ARG A 1 93 ? -21.661 1.046 22.697 1.00 84.81 93 ARG A O 1
ATOM 749 N N . LYS A 1 94 ? -21.680 3.229 22.160 1.00 87.56 94 LYS A N 1
ATOM 750 C CA . LYS A 1 94 ? -22.742 3.117 21.156 1.00 87.56 94 LYS A CA 1
ATOM 751 C C . LYS A 1 94 ? -22.358 2.157 20.026 1.00 87.56 94 LYS A C 1
ATOM 753 O O . LYS A 1 94 ? -23.192 1.357 19.605 1.00 87.56 94 LYS A O 1
ATOM 758 N N . PHE A 1 95 ? -21.118 2.215 19.546 1.00 89.38 95 PHE A N 1
ATOM 759 C CA . PHE A 1 95 ? -20.648 1.370 18.452 1.00 89.38 95 PHE A CA 1
ATOM 760 C C . PHE A 1 95 ? -20.563 -0.096 18.869 1.00 89.38 95 PHE A C 1
ATOM 762 O O . PHE A 1 95 ? -20.855 -0.962 18.052 1.00 89.38 95 PHE A O 1
ATOM 769 N N . ILE A 1 96 ? -20.221 -0.408 20.119 1.00 86.00 96 ILE A N 1
ATOM 770 C CA . ILE A 1 96 ? -20.023 -1.804 20.541 1.00 86.00 96 ILE A CA 1
ATOM 771 C C . ILE A 1 96 ? -21.187 -2.411 21.328 1.00 86.00 96 ILE A C 1
ATOM 773 O O . ILE A 1 96 ? -21.175 -3.614 21.567 1.00 86.00 96 ILE A O 1
ATOM 777 N N . ALA A 1 97 ? -22.219 -1.632 21.667 1.00 83.06 97 ALA A N 1
ATOM 778 C CA . ALA A 1 97 ? -23.371 -2.090 22.452 1.00 83.06 97 ALA A CA 1
ATOM 779 C C . ALA A 1 97 ? -24.097 -3.316 21.867 1.00 83.06 97 ALA A C 1
ATOM 781 O O . ALA A 1 97 ? -24.676 -4.100 22.612 1.00 83.06 97 ALA A O 1
ATOM 782 N N . SER A 1 98 ? -24.081 -3.489 20.541 1.00 81.31 98 SER A N 1
ATOM 783 C CA . SER A 1 98 ? -24.704 -4.632 19.858 1.00 81.31 98 SER A CA 1
ATOM 784 C C . SER A 1 98 ? -23.729 -5.754 19.489 1.00 81.31 98 SER A C 1
ATOM 786 O O . SER A 1 98 ? -24.115 -6.701 18.805 1.00 81.31 98 SER A O 1
ATOM 788 N N . CYS A 1 99 ? -22.466 -5.662 19.908 1.00 82.38 99 CYS A N 1
ATOM 789 C CA . CYS A 1 99 ? -21.439 -6.643 19.581 1.00 82.38 99 CYS A CA 1
ATOM 790 C C . CYS A 1 99 ? -21.334 -7.704 20.682 1.00 82.38 99 CYS A C 1
ATOM 792 O O . CYS A 1 99 ? -21.136 -7.381 21.846 1.00 82.38 99 CYS A O 1
ATOM 794 N N . HIS A 1 100 ? -21.382 -8.985 20.310 1.00 83.31 100 HIS A N 1
ATOM 795 C CA . HIS A 1 100 ? -21.079 -10.089 21.236 1.00 83.31 100 HIS A CA 1
ATOM 796 C C . HIS A 1 100 ? -19.571 -10.322 21.410 1.00 83.31 100 HIS A C 1
ATOM 798 O O . HIS A 1 100 ? -19.124 -10.860 22.424 1.00 83.31 100 HIS A O 1
ATOM 804 N N . GLN A 1 101 ? -18.785 -9.933 20.408 1.00 83.81 101 GLN A N 1
ATOM 805 C CA . GLN A 1 101 ? -17.342 -10.108 20.368 1.00 83.81 101 GLN A CA 1
ATOM 806 C C . GLN A 1 101 ? -16.705 -8.921 19.643 1.00 83.81 101 GLN A C 1
ATOM 808 O O . GLN A 1 101 ? -17.238 -8.447 18.639 1.00 83.81 101 GLN A O 1
ATOM 813 N N . ILE A 1 102 ? -15.571 -8.451 20.159 1.00 85.62 102 ILE A N 1
ATOM 814 C CA . ILE A 1 102 ? -14.725 -7.424 19.550 1.00 85.62 102 ILE A CA 1
ATOM 815 C C . ILE A 1 102 ? -13.360 -8.043 19.271 1.00 85.62 102 ILE A C 1
ATOM 817 O O . ILE A 1 102 ? -12.787 -8.739 20.110 1.00 85.62 102 ILE A O 1
ATOM 821 N N . SER A 1 103 ? -12.825 -7.760 18.092 1.00 86.81 103 SER A N 1
ATOM 822 C CA . SER A 1 103 ? -11.491 -8.189 17.693 1.00 86.81 103 SER A CA 1
ATOM 823 C C . SER A 1 103 ? -10.548 -6.989 17.677 1.00 86.81 103 SER A C 1
ATOM 825 O O . SER A 1 103 ? -10.859 -5.975 17.056 1.00 86.81 103 SER A O 1
ATOM 827 N N . LEU A 1 104 ? -9.412 -7.094 18.368 1.00 84.81 104 LEU A N 1
ATOM 828 C CA . LEU A 1 104 ? -8.420 -6.023 18.495 1.00 84.81 104 LEU A CA 1
ATOM 829 C C . LEU A 1 104 ? -7.023 -6.564 18.162 1.00 84.81 104 LEU A C 1
ATOM 831 O O . LEU A 1 104 ? -6.685 -7.665 18.592 1.00 84.81 104 LEU A O 1
ATOM 835 N N . PRO A 1 105 ? -6.180 -5.811 17.436 1.00 84.12 105 PRO A N 1
ATOM 836 C CA . PRO A 1 105 ? -4.803 -6.213 17.182 1.00 84.12 105 PRO A CA 1
ATOM 837 C C . PRO A 1 105 ? -3.898 -5.770 18.338 1.00 84.12 105 PRO A C 1
ATOM 839 O O . PRO A 1 105 ? -3.333 -4.676 18.312 1.00 84.12 105 PRO A O 1
ATOM 842 N N . TYR A 1 106 ? -3.780 -6.588 19.383 1.00 77.50 106 TYR A N 1
ATOM 843 C CA . TYR A 1 106 ? -2.984 -6.245 20.572 1.00 77.50 106 TYR A CA 1
ATOM 844 C C . TYR A 1 106 ? -1.655 -7.004 20.683 1.00 77.50 106 TYR A C 1
ATOM 846 O O . TYR A 1 106 ? -0.741 -6.513 21.342 1.00 77.50 106 TYR A O 1
ATOM 854 N N . ASN A 1 107 ? -1.499 -8.151 20.015 1.00 72.62 107 ASN A N 1
ATOM 855 C CA . ASN A 1 107 ? -0.248 -8.914 20.023 1.00 72.62 107 ASN A CA 1
ATOM 856 C C . ASN A 1 107 ? 0.752 -8.338 19.011 1.00 72.62 107 ASN A C 1
ATOM 858 O O . ASN A 1 107 ? 0.513 -8.389 17.805 1.00 72.62 107 ASN A O 1
ATOM 862 N N . THR A 1 108 ? 1.881 -7.806 19.479 1.00 63.81 108 THR A N 1
ATOM 863 C CA . THR A 1 108 ? 2.889 -7.163 18.613 1.00 63.81 108 THR A CA 1
ATOM 864 C C . THR A 1 108 ? 3.915 -8.134 18.020 1.00 63.81 108 THR A C 1
ATOM 866 O O . THR A 1 108 ? 4.564 -7.793 17.028 1.00 63.81 108 THR A O 1
ATOM 869 N N . SER A 1 109 ? 4.037 -9.347 18.569 1.00 61.09 109 SER A N 1
ATOM 870 C CA . SER A 1 109 ? 5.007 -10.360 18.125 1.00 61.09 109 SER A CA 1
ATOM 871 C C . SER A 1 109 ? 4.578 -11.088 16.844 1.00 61.09 109 SER A C 1
ATOM 873 O O . SER A 1 109 ? 5.405 -11.696 16.163 1.00 61.09 109 SER A O 1
ATOM 875 N N . GLY A 1 110 ? 3.288 -11.025 16.486 1.00 53.62 110 GLY A N 1
ATOM 876 C CA . GLY A 1 110 ? 2.729 -11.712 15.318 1.00 53.62 110 GLY A CA 1
ATOM 877 C C . GLY A 1 110 ? 2.759 -13.241 15.409 1.00 53.62 110 GLY A C 1
ATOM 878 O O . GLY A 1 110 ? 2.355 -13.911 14.459 1.00 53.62 110 GLY A O 1
ATOM 879 N N . GLN A 1 111 ? 3.221 -13.785 16.536 1.00 52.88 111 GLN A N 1
ATOM 880 C CA . GLN A 1 111 ? 3.147 -15.193 16.886 1.00 52.88 111 GLN A CA 1
ATOM 881 C C . GLN A 1 111 ? 1.987 -15.330 17.866 1.00 52.88 111 GLN A C 1
ATOM 883 O O . GLN A 1 111 ? 2.131 -15.167 19.072 1.00 52.88 111 GLN A O 1
ATOM 888 N N . SER A 1 112 ? 0.787 -15.540 17.334 1.00 48.50 112 SER A N 1
ATOM 889 C CA . SER A 1 112 ? -0.354 -15.933 18.151 1.00 48.50 112 SER A CA 1
ATOM 890 C C . SER A 1 112 ? -0.172 -17.401 18.538 1.00 48.50 112 SER A C 1
ATOM 892 O O . SER A 1 112 ? -0.703 -18.293 17.876 1.00 48.50 112 SER A O 1
ATOM 894 N N . THR A 1 113 ? 0.624 -17.676 19.566 1.00 44.94 113 THR A N 1
ATOM 895 C CA . THR A 1 113 ? 0.484 -18.925 20.312 1.00 44.94 113 THR A CA 1
ATOM 896 C C . THR A 1 113 ? -0.795 -18.806 21.130 1.00 44.94 113 THR A C 1
ATOM 898 O O . THR A 1 113 ? -0.930 -17.911 21.964 1.00 44.94 113 THR A O 1
ATOM 901 N N . GLU A 1 114 ? -1.774 -19.664 20.836 1.00 43.00 114 GLU A N 1
ATOM 902 C CA . GLU A 1 114 ? -2.993 -19.805 21.634 1.00 43.00 114 GLU A CA 1
ATOM 903 C C . GLU A 1 114 ? -2.596 -20.004 23.109 1.00 43.00 114 GLU A C 1
ATOM 905 O O . GLU A 1 114 ? -2.100 -21.064 23.479 1.00 43.00 114 GLU A O 1
ATOM 910 N N . GLY A 1 115 ? -2.744 -18.964 23.939 1.00 44.91 115 GLY A N 1
ATOM 911 C CA . GLY A 1 115 ? -2.443 -19.022 25.377 1.00 44.91 115 GLY A CA 1
ATOM 912 C C . GLY A 1 115 ? -1.528 -17.929 25.943 1.00 44.91 115 GLY A C 1
ATOM 913 O O . GLY A 1 115 ? -1.401 -17.855 27.165 1.00 44.91 115 GLY A O 1
ATOM 914 N N . ASP A 1 116 ? -0.926 -17.053 25.126 1.00 50.62 116 ASP A N 1
ATOM 915 C CA . ASP A 1 116 ? -0.091 -15.966 25.665 1.00 50.62 116 ASP A CA 1
ATOM 916 C C . ASP A 1 116 ? -0.942 -14.799 26.203 1.00 50.62 116 ASP A C 1
ATOM 918 O O . ASP A 1 116 ? -1.400 -13.905 25.488 1.00 50.62 116 ASP A O 1
ATOM 922 N N . HIS A 1 117 ? -1.208 -14.831 27.509 1.00 52.59 117 HIS A N 1
ATOM 923 C CA . HIS A 1 117 ? -2.059 -13.860 28.203 1.00 52.59 117 HIS A CA 1
ATOM 924 C C . HIS A 1 117 ? -1.354 -12.534 28.558 1.00 52.59 117 HIS A C 1
ATOM 926 O O . HIS A 1 117 ? -2.015 -11.626 29.074 1.00 52.59 117 HIS A O 1
ATOM 932 N N . SER A 1 118 ? -0.041 -12.384 28.319 1.00 55.97 118 SER A N 1
ATOM 933 C CA . SER A 1 118 ? 0.692 -11.137 28.624 1.00 55.97 118 SER A CA 1
ATOM 934 C C . SER A 1 118 ? 0.172 -9.956 27.813 1.00 55.97 118 SER A C 1
ATOM 936 O O . SER A 1 118 ? -0.039 -8.866 28.348 1.00 55.97 118 SER A O 1
ATOM 938 N N . ASP A 1 119 ? -0.109 -10.194 26.536 1.00 65.31 119 ASP A N 1
ATOM 939 C CA . ASP A 1 119 ? -0.464 -9.136 25.594 1.00 65.31 119 ASP A CA 1
ATOM 940 C C . ASP A 1 119 ? -1.919 -8.694 25.782 1.00 65.31 119 ASP A C 1
ATOM 942 O O . ASP A 1 119 ? -2.246 -7.519 25.612 1.00 65.31 119 ASP A O 1
ATOM 946 N N . LEU A 1 120 ? -2.783 -9.600 26.257 1.00 67.94 120 LEU A N 1
ATOM 947 C CA . LEU A 1 120 ? -4.141 -9.251 26.671 1.00 67.94 120 LEU A CA 1
ATOM 948 C C . LEU A 1 120 ? -4.134 -8.354 27.918 1.00 67.94 120 LEU A C 1
ATOM 950 O O . LEU A 1 120 ? -4.889 -7.386 27.970 1.00 67.94 120 LEU A O 1
ATOM 954 N N . LYS A 1 121 ? -3.259 -8.617 28.902 1.00 67.81 121 LYS A N 1
ATOM 955 C CA . LYS A 1 121 ? -3.096 -7.727 30.070 1.00 67.81 121 LYS A CA 1
ATOM 956 C C . LYS A 1 121 ? -2.626 -6.333 29.650 1.00 67.81 121 LYS A C 1
ATOM 958 O O . LYS A 1 121 ? -3.127 -5.340 30.172 1.00 67.81 121 LYS A O 1
ATOM 963 N N . SER A 1 122 ? -1.717 -6.257 28.677 1.00 71.19 122 SER A N 1
ATOM 964 C CA . SER A 1 122 ? -1.288 -4.980 28.099 1.00 71.19 122 SER A CA 1
ATOM 965 C C . SER A 1 122 ? -2.442 -4.252 27.400 1.00 71.19 122 SER A C 1
ATOM 967 O O . SER A 1 122 ? -2.618 -3.055 27.615 1.00 71.19 122 SER A O 1
ATOM 969 N N . CYS A 1 123 ? -3.281 -4.964 26.644 1.00 73.38 123 CYS A N 1
ATOM 970 C CA . CYS A 1 123 ? -4.481 -4.403 26.019 1.00 73.38 123 CYS A CA 1
ATOM 971 C C . CYS A 1 123 ? -5.442 -3.807 27.056 1.00 73.38 123 CYS A C 1
ATOM 973 O O . CYS A 1 123 ? -5.838 -2.650 26.950 1.00 73.38 123 CYS A O 1
ATOM 975 N N . VAL A 1 124 ? -5.753 -4.560 28.117 1.00 73.88 124 VAL A N 1
ATOM 976 C CA . VAL A 1 124 ? -6.652 -4.093 29.184 1.00 73.88 124 VAL A CA 1
ATOM 977 C C . VAL A 1 124 ? -6.124 -2.818 29.842 1.00 73.88 124 VAL A C 1
ATOM 979 O O . VAL A 1 124 ? -6.923 -1.974 30.223 1.00 73.88 124 VAL A O 1
ATOM 982 N N . SER A 1 125 ? -4.804 -2.628 29.928 1.00 74.19 125 SER A N 1
ATOM 983 C CA . SER A 1 125 ? -4.190 -1.425 30.511 1.00 74.19 125 SER A CA 1
ATOM 984 C C . SER A 1 125 ? -4.302 -0.151 29.659 1.00 74.19 125 SER A C 1
ATOM 986 O O . SER A 1 125 ? -3.886 0.915 30.109 1.00 74.19 125 SER A O 1
ATOM 988 N N . TRP A 1 126 ? -4.840 -0.218 28.435 1.00 80.44 126 TRP A N 1
ATOM 989 C CA . TRP A 1 126 ? -4.970 0.971 27.590 1.00 80.44 126 TRP A CA 1
ATOM 990 C C . TRP A 1 126 ? -5.958 1.975 28.199 1.00 80.44 126 TRP A C 1
ATOM 992 O O . TRP A 1 126 ? -7.053 1.563 28.583 1.00 80.44 126 TRP A O 1
ATOM 1002 N N . PRO A 1 127 ? -5.641 3.286 28.220 1.00 79.19 127 PRO A N 1
ATOM 1003 C CA . PRO A 1 127 ? -6.482 4.300 28.861 1.00 79.19 127 PRO A CA 1
ATOM 1004 C C . PRO A 1 127 ? -7.942 4.271 28.399 1.00 79.19 127 PRO A C 1
ATOM 1006 O O . PRO A 1 127 ? -8.847 4.268 29.222 1.00 79.19 127 PRO A O 1
ATOM 1009 N N . LEU A 1 128 ? -8.184 4.138 27.091 1.00 78.81 128 LEU A N 1
ATOM 1010 C CA . LEU A 1 128 ? -9.540 4.067 26.540 1.00 78.81 128 LEU A CA 1
ATOM 1011 C C . LEU A 1 128 ? -10.317 2.833 27.034 1.00 78.81 128 LEU A C 1
ATOM 1013 O O . LEU A 1 128 ? -11.513 2.922 27.295 1.00 78.81 128 LEU A O 1
ATOM 1017 N N . ILE A 1 129 ? -9.640 1.688 27.180 1.00 78.31 129 ILE A N 1
ATOM 1018 C CA . ILE A 1 129 ? -10.242 0.441 27.673 1.00 78.31 129 ILE A CA 1
ATOM 1019 C C . ILE A 1 129 ? -10.481 0.532 29.183 1.00 78.31 129 ILE A C 1
ATOM 1021 O O . ILE A 1 129 ? -11.556 0.162 29.647 1.00 78.31 129 ILE A O 1
ATOM 1025 N N . GLN A 1 130 ? -9.534 1.088 29.940 1.00 77.25 130 GLN A N 1
ATOM 1026 C CA . GLN A 1 130 ? -9.693 1.353 31.371 1.00 77.25 130 GLN A CA 1
ATOM 1027 C C . GLN A 1 130 ? -10.879 2.285 31.638 1.00 77.25 130 GLN A C 1
ATOM 1029 O O . GLN A 1 130 ? -11.764 1.937 32.415 1.00 77.25 130 GLN A O 1
ATOM 1034 N N . SER A 1 131 ? -10.963 3.414 30.931 1.00 77.12 131 SER A N 1
ATOM 1035 C CA . SER A 1 131 ? -12.081 4.356 31.041 1.00 77.12 131 SER A CA 1
ATOM 1036 C C . SER A 1 131 ? -13.405 3.749 30.583 1.00 77.12 131 SER A C 1
ATOM 1038 O O . SER A 1 131 ? -14.464 4.105 31.101 1.00 77.12 131 SER A O 1
ATOM 1040 N N . PHE A 1 132 ? -13.378 2.822 29.625 1.00 73.38 132 PHE A N 1
ATOM 1041 C CA . PHE A 1 132 ? -14.565 2.077 29.224 1.00 73.38 132 PHE A CA 1
ATOM 1042 C C . PHE A 1 132 ? -15.051 1.140 30.339 1.00 73.38 132 PHE A C 1
ATOM 1044 O O . PHE A 1 132 ? -16.234 1.171 30.666 1.00 73.38 132 PHE A O 1
ATOM 1051 N N . VAL A 1 133 ? -14.154 0.355 30.945 1.00 68.50 133 VAL A N 1
ATOM 1052 C CA . VAL A 1 133 ? -14.481 -0.587 32.032 1.00 68.50 133 VAL A CA 1
ATOM 1053 C C . VAL A 1 133 ? -14.929 0.159 33.292 1.00 68.50 133 VAL A C 1
ATOM 1055 O O . VAL A 1 133 ? -15.995 -0.134 33.822 1.00 68.50 133 VAL A O 1
ATOM 1058 N N . PHE A 1 134 ? -14.179 1.178 33.719 1.00 61.06 134 PHE A N 1
ATOM 1059 C CA . PHE A 1 134 ? -14.474 1.950 34.932 1.00 61.06 134 PHE A CA 1
ATOM 1060 C C . PHE A 1 134 ? -15.846 2.635 34.879 1.00 61.06 134 PHE A C 1
ATOM 1062 O O . PHE A 1 134 ? -16.568 2.688 35.869 1.00 61.06 134 PHE A O 1
ATOM 1069 N N . ASN A 1 135 ? -16.245 3.127 33.706 1.00 56.59 135 ASN A N 1
ATOM 1070 C CA . ASN A 1 135 ? -17.543 3.771 33.541 1.00 56.59 135 ASN A CA 1
ATOM 1071 C C . ASN A 1 135 ? -18.720 2.802 33.321 1.00 56.59 135 ASN A C 1
ATOM 1073 O O . ASN A 1 135 ? -19.870 3.243 33.268 1.00 56.59 135 ASN A O 1
ATOM 1077 N N . PHE A 1 136 ? -18.459 1.507 33.132 1.00 53.81 136 PHE A N 1
ATOM 1078 C CA . PHE A 1 136 ? -19.507 0.486 33.193 1.00 53.81 136 PHE A CA 1
ATOM 1079 C C . PHE A 1 136 ? -19.893 0.198 34.648 1.00 53.81 136 PHE A C 1
ATOM 1081 O O . PHE A 1 136 ? -21.076 0.022 34.930 1.00 53.81 136 PHE A O 1
ATOM 1088 N N . ASP A 1 137 ? -18.927 0.250 35.568 1.00 47.97 137 ASP A N 1
ATOM 1089 C CA . ASP A 1 137 ? -19.158 0.028 37.001 1.00 47.97 137 ASP A CA 1
ATOM 1090 C C . ASP A 1 137 ? -19.942 1.168 37.677 1.00 47.97 137 ASP A C 1
ATOM 1092 O O . ASP A 1 137 ? -20.604 0.949 38.689 1.00 47.97 137 ASP A O 1
ATOM 1096 N N . THR A 1 138 ? -19.925 2.380 37.115 1.00 40.41 138 THR A N 1
ATOM 1097 C CA . THR A 1 138 ? -20.638 3.547 37.670 1.00 40.41 138 THR A CA 1
ATOM 1098 C C . THR A 1 138 ? -22.059 3.733 37.132 1.00 40.41 138 THR A C 1
ATOM 1100 O O . THR A 1 138 ? -22.794 4.587 37.625 1.00 40.41 138 THR A O 1
ATOM 1103 N N . CYS A 1 139 ? -22.493 2.938 36.149 1.00 41.78 139 CYS A N 1
ATOM 1104 C CA . CYS A 1 139 ? -23.809 3.077 35.526 1.00 41.78 139 CYS A CA 1
ATOM 1105 C C . CYS A 1 139 ? -24.836 2.127 36.168 1.00 41.78 139 CYS A C 1
ATOM 1107 O O . CYS A 1 139 ? -25.213 1.138 35.558 1.00 41.78 139 CYS A O 1
ATOM 1109 N N . GLU A 1 140 ? -25.234 2.423 37.411 1.00 39.28 140 GLU A N 1
ATOM 1110 C CA . GLU A 1 140 ? -26.480 2.093 38.151 1.00 39.28 140 GLU A CA 1
ATOM 1111 C C . GLU A 1 140 ? -27.312 0.808 37.899 1.00 39.28 140 GLU A C 1
ATOM 1113 O O . GLU A 1 140 ? -28.382 0.672 38.481 1.00 39.28 140 GLU A O 1
ATOM 1118 N N . ASN A 1 141 ? -26.882 -0.185 37.126 1.00 34.78 141 ASN A N 1
ATOM 1119 C CA . ASN A 1 141 ? -27.640 -1.413 36.911 1.00 34.78 141 ASN A CA 1
ATOM 1120 C C . ASN A 1 141 ? -26.703 -2.599 36.696 1.00 34.78 141 ASN A C 1
ATOM 1122 O O . ASN A 1 141 ? -26.088 -2.720 35.644 1.00 34.78 141 ASN A O 1
ATOM 1126 N N . GLN A 1 142 ? -26.663 -3.465 37.713 1.00 35.91 142 GLN A N 1
ATOM 1127 C CA . GLN A 1 142 ? -26.291 -4.883 37.687 1.00 35.91 142 GLN A CA 1
ATOM 1128 C C . GLN A 1 142 ? -25.162 -5.270 36.716 1.00 35.91 142 GLN A C 1
ATOM 1130 O O . GLN A 1 142 ? -25.368 -5.389 35.511 1.00 35.91 142 GLN A O 1
ATOM 1135 N N . LEU A 1 143 ? -23.995 -5.578 37.295 1.00 34.97 143 LEU A N 1
ATOM 1136 C CA . LEU A 1 143 ? -22.883 -6.323 36.696 1.00 34.97 143 LEU A CA 1
ATOM 1137 C C . LEU A 1 143 ? -23.349 -7.683 36.152 1.00 34.97 143 LEU A C 1
ATOM 1139 O O . LEU A 1 143 ? -23.104 -8.742 36.728 1.00 34.97 143 LEU A O 1
ATOM 1143 N N . ASP A 1 144 ? -24.026 -7.654 35.015 1.00 35.28 144 ASP A N 1
ATOM 1144 C CA . ASP A 1 144 ? -24.267 -8.814 34.189 1.00 35.28 144 ASP A CA 1
ATOM 1145 C C . ASP A 1 144 ? -23.067 -8.917 33.241 1.00 35.28 144 ASP A C 1
ATOM 1147 O O . ASP A 1 144 ? -23.056 -8.389 32.125 1.00 35.28 144 ASP A O 1
ATOM 1151 N N . PHE A 1 145 ? -22.007 -9.581 33.716 1.00 36.94 145 PHE A N 1
ATOM 1152 C CA . PHE A 1 145 ? -20.799 -9.909 32.942 1.00 36.94 145 PHE A CA 1
ATOM 1153 C C . PHE A 1 145 ? -21.105 -10.692 31.643 1.00 36.94 145 PHE A C 1
ATOM 1155 O O . PHE A 1 145 ? -20.201 -10.956 30.855 1.00 36.94 145 PHE A O 1
ATOM 1162 N N . SER A 1 146 ? -22.369 -11.051 31.385 1.00 40.09 146 SER A N 1
ATOM 1163 C CA . SER A 1 146 ? -22.848 -11.597 30.113 1.00 40.09 146 SER A CA 1
ATOM 1164 C C . SER A 1 146 ? -22.933 -10.569 28.972 1.00 40.09 146 SER A C 1
ATOM 1166 O O . SER A 1 146 ? -23.003 -10.967 27.807 1.00 40.09 146 SER A O 1
ATOM 1168 N N . ARG A 1 147 ? -22.923 -9.260 29.275 1.00 49.44 147 ARG A N 1
ATOM 1169 C CA . ARG A 1 147 ? -23.076 -8.172 28.287 1.00 49.44 147 ARG A CA 1
ATOM 1170 C C . ARG A 1 147 ? -21.771 -7.522 27.837 1.00 49.44 147 ARG A C 1
ATOM 1172 O O . ARG A 1 147 ? -21.799 -6.725 26.900 1.00 49.44 147 ARG A O 1
ATOM 1179 N N . THR A 1 148 ? -20.638 -7.838 28.462 1.00 62.56 148 THR A N 1
ATOM 1180 C CA . THR A 1 148 ? -19.344 -7.356 27.974 1.00 62.56 148 THR A CA 1
ATOM 1181 C C . THR A 1 148 ? -18.922 -8.175 26.752 1.00 62.56 148 THR A C 1
ATOM 1183 O O . THR A 1 148 ? -18.907 -9.409 26.796 1.00 62.56 148 THR A O 1
ATOM 1186 N N . PRO A 1 149 ? -18.597 -7.521 25.624 1.00 67.25 149 PRO A N 1
ATOM 1187 C CA . PRO A 1 149 ? -18.161 -8.234 24.438 1.00 67.25 149 PRO A CA 1
ATOM 1188 C C . PRO A 1 149 ? -16.877 -9.007 24.732 1.00 67.25 149 PRO A C 1
ATOM 1190 O O . PRO A 1 149 ? -15.929 -8.474 25.311 1.00 67.25 149 PRO A O 1
ATOM 1193 N N . LYS A 1 150 ? -16.819 -10.261 24.280 1.00 77.06 150 LYS A N 1
ATOM 1194 C CA . LYS A 1 150 ? -15.584 -11.051 24.347 1.00 77.06 150 LYS A CA 1
ATOM 1195 C C . LYS A 1 150 ? -14.508 -10.380 23.495 1.00 77.06 150 LYS A C 1
ATOM 1197 O O . LYS A 1 150 ? -14.788 -9.988 22.366 1.00 77.06 150 LYS A O 1
ATOM 1202 N N . VAL A 1 151 ? -13.283 -10.274 24.002 1.00 77.81 151 VAL A N 1
ATOM 1203 C CA . VAL A 1 151 ? -12.150 -9.725 23.239 1.00 77.81 151 VAL A CA 1
ATOM 1204 C C . VAL A 1 151 ? -11.367 -10.868 22.601 1.00 77.81 151 VAL A C 1
ATOM 1206 O O . VAL A 1 151 ? -11.036 -11.841 23.275 1.00 77.81 151 VAL A O 1
ATOM 1209 N N . ALA A 1 152 ? -11.073 -10.754 21.308 1.00 82.50 152 ALA A N 1
ATOM 1210 C CA . ALA A 1 152 ? -10.229 -11.694 20.574 1.00 82.50 152 ALA A CA 1
ATOM 1211 C C . ALA A 1 152 ? -9.080 -10.982 19.853 1.00 82.50 152 ALA A C 1
ATOM 1213 O O . ALA A 1 152 ? -9.213 -9.824 19.454 1.00 82.50 152 ALA A O 1
ATOM 1214 N N . ASP A 1 153 ? -7.968 -11.690 19.667 1.00 82.12 153 ASP A N 1
ATOM 1215 C CA . ASP A 1 153 ? -6.816 -11.180 18.923 1.00 82.12 153 ASP A CA 1
ATOM 1216 C C . ASP A 1 153 ? -7.084 -11.177 17.411 1.00 82.12 153 ASP A C 1
ATOM 1218 O O . ASP A 1 153 ? -7.617 -12.141 16.855 1.00 82.12 153 ASP A O 1
ATOM 1222 N N . PHE A 1 154 ? -6.684 -10.094 16.744 1.00 84.88 154 PHE A N 1
ATOM 1223 C CA . PHE A 1 154 ? -6.712 -9.952 15.284 1.00 84.88 154 PHE A CA 1
ATOM 1224 C C . PHE A 1 154 ? -5.341 -9.597 14.683 1.00 84.88 154 PHE A C 1
ATOM 1226 O O . PHE A 1 154 ? -5.222 -9.306 13.489 1.00 84.88 154 PHE A O 1
ATOM 1233 N N . SER A 1 155 ? -4.277 -9.597 15.491 1.00 84.50 155 SER A N 1
ATOM 1234 C CA . SER A 1 155 ? -2.948 -9.155 15.069 1.00 84.50 155 SER A CA 1
ATOM 1235 C C . SER A 1 155 ? -2.382 -9.949 13.893 1.00 84.50 155 SER A C 1
ATOM 1237 O O . SER A 1 155 ? -1.873 -9.358 12.938 1.00 84.50 155 SER A O 1
ATOM 1239 N N . ALA A 1 156 ? -2.484 -11.281 13.922 1.00 83.19 156 ALA A N 1
ATOM 1240 C CA . ALA A 1 156 ? -1.950 -12.143 12.866 1.00 83.19 156 ALA A CA 1
ATOM 1241 C C . ALA A 1 156 ? -2.628 -11.879 11.510 1.00 83.19 156 ALA A C 1
ATOM 1243 O O . ALA A 1 156 ? -1.972 -11.863 10.463 1.00 83.19 156 ALA A O 1
ATOM 1244 N N . GLN A 1 157 ? -3.937 -11.626 11.531 1.00 84.88 157 GLN A N 1
ATOM 1245 C CA . GLN A 1 157 ? -4.736 -11.320 10.353 1.00 84.88 157 GLN A CA 1
ATOM 1246 C C . GLN A 1 157 ? -4.341 -9.964 9.772 1.00 84.88 157 GLN A C 1
ATOM 1248 O O . GLN A 1 157 ? -4.120 -9.895 8.567 1.00 84.88 157 GLN A O 1
ATOM 1253 N N . ILE A 1 158 ? -4.150 -8.926 10.598 1.00 81.06 158 ILE A N 1
ATOM 1254 C CA . ILE A 1 158 ? -3.657 -7.620 10.120 1.00 81.06 158 ILE A CA 1
ATOM 1255 C C . ILE A 1 158 ? -2.266 -7.754 9.505 1.00 81.06 158 ILE A C 1
ATOM 1257 O O . ILE A 1 158 ? -2.036 -7.269 8.401 1.00 81.06 158 ILE A O 1
ATOM 1261 N N . ILE A 1 159 ? -1.342 -8.459 10.165 1.00 80.56 159 ILE A N 1
ATOM 1262 C CA . ILE A 1 159 ? 0.010 -8.675 9.627 1.00 80.56 159 ILE A CA 1
ATOM 1263 C C . ILE A 1 159 ? -0.051 -9.389 8.276 1.00 80.56 159 ILE A C 1
ATOM 1265 O O . ILE A 1 159 ? 0.710 -9.052 7.371 1.00 80.56 159 ILE A O 1
ATOM 1269 N N . LYS A 1 160 ? -0.938 -10.378 8.129 1.00 81.62 160 LYS A N 1
ATOM 1270 C CA . LYS A 1 160 ? -1.156 -11.069 6.858 1.00 81.62 160 LYS A CA 1
ATOM 1271 C C . LYS A 1 160 ? -1.748 -10.128 5.807 1.00 81.62 160 LYS A C 1
ATOM 1273 O O . LYS A 1 160 ? -1.281 -10.145 4.676 1.00 81.62 160 LYS A O 1
ATOM 1278 N N . LEU A 1 161 ? -2.727 -9.311 6.176 1.00 76.62 161 LEU A N 1
ATOM 1279 C CA . LEU A 1 161 ? -3.431 -8.395 5.282 1.00 76.62 161 LEU A CA 1
ATOM 1280 C C . LEU A 1 161 ? -2.494 -7.300 4.749 1.00 76.62 161 LEU A C 1
ATOM 1282 O O . LEU A 1 161 ? -2.412 -7.099 3.543 1.00 76.62 161 LEU A O 1
ATOM 1286 N N . CYS A 1 162 ? -1.655 -6.725 5.614 1.00 71.38 162 CYS A N 1
ATOM 1287 C CA . CYS A 1 162 ? -0.638 -5.739 5.238 1.00 71.38 162 CYS A CA 1
ATOM 1288 C C . CYS A 1 162 ? 0.518 -6.297 4.377 1.00 71.38 162 CYS A C 1
ATOM 1290 O O . CYS A 1 162 ? 1.392 -5.526 3.985 1.00 71.38 162 CYS A O 1
ATOM 1292 N N . LYS A 1 163 ? 0.586 -7.612 4.110 1.00 69.50 163 LYS A N 1
ATOM 1293 C CA . LYS A 1 163 ? 1.545 -8.185 3.141 1.00 69.50 163 LYS A CA 1
ATOM 1294 C C . LYS A 1 163 ? 1.039 -8.118 1.704 1.00 69.50 163 LYS A C 1
ATOM 1296 O O . LYS A 1 163 ? 1.846 -8.262 0.789 1.00 69.50 163 LYS A O 1
ATOM 1301 N N . TYR A 1 164 ? -0.266 -7.967 1.508 1.00 66.81 164 TYR A N 1
ATOM 1302 C CA . TYR A 1 164 ? -0.846 -7.863 0.178 1.00 66.81 164 TYR A CA 1
ATOM 1303 C C . TYR A 1 164 ? -0.837 -6.401 -0.268 1.00 66.81 164 TYR A C 1
ATOM 1305 O O . TYR A 1 164 ? -1.069 -5.520 0.565 1.00 66.81 164 TYR A O 1
ATOM 1313 N N . PRO A 1 165 ? -0.561 -6.128 -1.555 1.00 62.75 165 PRO A N 1
ATOM 1314 C CA . PRO A 1 165 ? -0.700 -4.783 -2.084 1.00 62.75 165 PRO A CA 1
ATOM 1315 C C . PRO A 1 165 ? -2.143 -4.315 -1.885 1.00 62.75 165 PRO A C 1
ATOM 1317 O O . PRO A 1 165 ? -3.086 -5.077 -2.104 1.00 62.75 165 PRO A O 1
ATOM 1320 N N . ASP A 1 166 ? -2.296 -3.081 -1.417 1.00 65.62 166 ASP A N 1
ATOM 1321 C CA . ASP A 1 166 ? -3.602 -2.468 -1.219 1.00 65.62 166 ASP A CA 1
ATOM 1322 C C . ASP A 1 166 ? -4.318 -2.350 -2.567 1.00 65.62 166 ASP A C 1
ATOM 1324 O O . ASP A 1 166 ? -3.796 -1.732 -3.491 1.00 65.62 166 ASP A O 1
ATOM 1328 N N . ALA A 1 167 ? -5.505 -2.946 -2.680 1.00 57.44 167 ALA A N 1
ATOM 1329 C CA . ALA A 1 167 ? -6.298 -2.929 -3.903 1.00 57.44 167 ALA A CA 1
ATOM 1330 C C . ALA A 1 167 ? -6.659 -1.501 -4.351 1.00 57.44 167 ALA A C 1
ATOM 1332 O O . ALA A 1 167 ? -6.763 -1.269 -5.553 1.00 57.44 167 ALA A O 1
ATOM 1333 N N . LEU A 1 168 ? -6.790 -0.552 -3.414 1.00 61.75 168 LEU A N 1
ATOM 1334 C CA . LEU A 1 168 ? -7.098 0.852 -3.712 1.00 61.75 168 LEU A CA 1
ATOM 1335 C C . LEU A 1 168 ? -5.935 1.573 -4.396 1.00 61.75 168 LEU A C 1
ATOM 1337 O O . LEU A 1 168 ? -6.151 2.495 -5.174 1.00 61.75 168 LEU A O 1
ATOM 1341 N N . ASN A 1 169 ? -4.706 1.140 -4.118 1.00 61.62 169 ASN A N 1
ATOM 1342 C CA . ASN A 1 169 ? -3.490 1.762 -4.634 1.00 61.62 169 ASN A CA 1
ATOM 1343 C C . ASN A 1 169 ? -2.748 0.878 -5.642 1.00 61.62 169 ASN A C 1
ATOM 1345 O O . ASN A 1 169 ? -1.784 1.321 -6.264 1.00 61.62 169 ASN A O 1
ATOM 1349 N N . PHE A 1 170 ? -3.173 -0.374 -5.812 1.00 69.31 170 PHE A N 1
ATOM 1350 C CA . PHE A 1 170 ? -2.532 -1.338 -6.694 1.00 69.31 170 PHE A CA 1
ATOM 1351 C C . PHE A 1 170 ? -2.554 -0.865 -8.142 1.00 69.31 170 PHE A C 1
ATOM 1353 O O . PHE A 1 170 ? -1.529 -0.951 -8.813 1.00 69.31 170 PHE A O 1
ATOM 1360 N N . GLU A 1 171 ? -3.690 -0.336 -8.601 1.00 72.00 171 GLU A N 1
ATOM 1361 C CA . GLU A 1 171 ? -3.823 0.193 -9.957 1.00 72.00 171 GLU A CA 1
ATOM 1362 C C . GLU A 1 171 ? -2.882 1.378 -10.169 1.00 72.00 171 GLU A C 1
ATOM 1364 O O . GLU A 1 171 ? -2.015 1.310 -11.034 1.00 72.00 171 GLU A O 1
ATOM 1369 N N . ASP A 1 172 ? -2.956 2.405 -9.323 1.00 68.25 172 ASP A N 1
ATOM 1370 C CA . ASP A 1 172 ? -2.090 3.582 -9.416 1.00 68.25 172 ASP A CA 1
ATOM 1371 C C . ASP A 1 172 ? -0.601 3.230 -9.329 1.00 68.25 172 ASP A C 1
ATOM 1373 O O . ASP A 1 172 ? 0.216 3.751 -10.094 1.00 68.25 172 ASP A O 1
ATOM 1377 N N . HIS A 1 173 ? -0.229 2.334 -8.412 1.00 70.50 173 HIS A N 1
ATOM 1378 C CA . HIS A 1 173 ? 1.150 1.884 -8.237 1.00 70.50 173 HIS A CA 1
ATOM 1379 C C . HIS A 1 173 ? 1.630 1.086 -9.447 1.00 70.50 173 HIS A C 1
ATOM 1381 O O . HIS A 1 173 ? 2.742 1.313 -9.926 1.00 70.50 173 HIS A O 1
ATOM 1387 N N . ILE A 1 174 ? 0.813 0.180 -9.988 1.00 74.94 174 ILE A N 1
ATOM 1388 C CA . ILE A 1 174 ? 1.165 -0.557 -11.204 1.00 74.94 174 ILE A CA 1
ATOM 1389 C C . ILE A 1 174 ? 1.249 0.385 -12.391 1.00 74.94 174 ILE A C 1
ATOM 1391 O O . ILE A 1 174 ? 2.243 0.330 -13.109 1.00 74.94 174 ILE A O 1
ATOM 1395 N N . VAL A 1 175 ? 0.264 1.253 -12.600 1.00 81.88 175 VAL A N 1
ATOM 1396 C CA . VAL A 1 175 ? 0.210 2.157 -13.750 1.00 81.88 175 VAL A CA 1
ATOM 1397 C C . VAL A 1 175 ? 1.408 3.101 -13.731 1.00 81.88 175 VAL A C 1
ATOM 1399 O O . VAL A 1 175 ? 2.159 3.133 -14.704 1.00 81.88 175 VAL A O 1
ATOM 1402 N N . LYS A 1 176 ? 1.674 3.800 -12.619 1.00 81.25 176 LYS A N 1
ATOM 1403 C CA . LYS A 1 176 ? 2.806 4.741 -12.515 1.00 81.25 176 LYS A CA 1
ATOM 1404 C C . LYS A 1 176 ? 4.152 4.055 -12.737 1.00 81.25 176 LYS A C 1
ATOM 1406 O O . LYS A 1 176 ? 4.974 4.536 -13.522 1.00 81.25 176 LYS A O 1
ATOM 1411 N N . ASN A 1 177 ? 4.378 2.914 -12.088 1.00 81.38 177 ASN A N 1
ATOM 1412 C CA . ASN A 1 177 ? 5.646 2.200 -12.221 1.00 81.38 177 ASN A CA 1
ATOM 1413 C C . ASN A 1 177 ? 5.805 1.548 -13.598 1.00 81.38 177 ASN A C 1
ATOM 1415 O O . ASN A 1 177 ? 6.915 1.533 -14.133 1.00 81.38 177 ASN A O 1
ATOM 1419 N N . THR A 1 178 ? 4.712 1.069 -14.197 1.00 86.44 178 THR A N 1
ATOM 1420 C CA . THR A 1 178 ? 4.711 0.512 -15.555 1.00 86.44 178 THR A CA 1
ATOM 1421 C C . THR A 1 178 ? 4.998 1.596 -16.581 1.00 86.44 178 THR A C 1
ATOM 1423 O O . THR A 1 178 ? 5.863 1.395 -17.425 1.00 86.44 178 THR A O 1
ATOM 1426 N N . LEU A 1 179 ? 4.353 2.761 -16.489 1.00 89.56 179 LEU A N 1
ATOM 1427 C CA . LEU A 1 179 ? 4.614 3.891 -17.385 1.00 89.56 179 LEU A CA 1
ATOM 1428 C C . LEU A 1 179 ? 6.065 4.370 -17.277 1.00 89.56 179 LEU A C 1
ATOM 1430 O O . LEU A 1 179 ? 6.730 4.529 -18.296 1.00 89.56 179 LEU A O 1
ATOM 1434 N N . THR A 1 180 ? 6.589 4.504 -16.056 1.00 88.88 180 THR A N 1
ATOM 1435 C CA . THR A 1 180 ? 7.995 4.880 -15.832 1.00 88.88 180 THR A CA 1
ATOM 1436 C C . THR A 1 180 ? 8.955 3.850 -16.436 1.00 88.88 180 THR A C 1
ATOM 1438 O O . THR A 1 180 ? 9.931 4.212 -17.093 1.00 88.88 180 THR A O 1
ATOM 1441 N N . PHE A 1 181 ? 8.665 2.556 -16.264 1.00 91.50 181 PHE A N 1
ATOM 1442 C CA . PHE A 1 181 ? 9.439 1.483 -16.882 1.00 91.50 181 PHE A CA 1
ATOM 1443 C C . PHE A 1 181 ? 9.365 1.524 -18.415 1.00 91.50 181 PHE A C 1
ATOM 1445 O O . PHE A 1 181 ? 10.392 1.392 -19.080 1.00 91.50 181 PHE A O 1
ATOM 1452 N N . CYS A 1 182 ? 8.177 1.744 -18.983 1.00 92.31 182 CYS A N 1
ATOM 1453 C CA . CYS A 1 182 ? 7.985 1.897 -20.423 1.00 92.31 182 CYS A CA 1
ATOM 1454 C C . CYS A 1 182 ? 8.788 3.080 -20.969 1.00 92.31 182 CYS A C 1
ATOM 1456 O O . CYS A 1 182 ? 9.461 2.921 -21.981 1.00 92.31 182 CYS A O 1
ATOM 1458 N N . TRP A 1 183 ? 8.810 4.223 -20.278 1.00 93.69 183 TRP A N 1
ATOM 1459 C CA . TRP A 1 183 ? 9.632 5.370 -20.669 1.00 93.69 183 TRP A CA 1
ATOM 1460 C C . TRP A 1 183 ? 11.130 5.073 -20.623 1.00 93.69 183 TRP A C 1
ATOM 1462 O O . TRP A 1 183 ? 11.857 5.466 -21.534 1.00 93.69 183 TRP A O 1
ATOM 1472 N N . ALA A 1 184 ? 11.610 4.354 -19.604 1.00 92.81 184 ALA A N 1
ATOM 1473 C CA . ALA A 1 184 ? 13.003 3.911 -19.565 1.00 92.81 184 ALA A CA 1
ATOM 1474 C C . ALA A 1 184 ? 13.326 3.000 -20.763 1.00 92.81 184 ALA A C 1
ATOM 1476 O O . ALA A 1 184 ? 14.364 3.164 -21.403 1.00 92.81 184 ALA A O 1
ATOM 1477 N N . PHE A 1 185 ? 12.404 2.101 -21.111 1.00 93.12 185 PHE A N 1
ATOM 1478 C CA . PHE A 1 185 ? 12.528 1.229 -22.276 1.00 93.12 185 PHE A CA 1
ATOM 1479 C C . PHE A 1 185 ? 12.537 2.022 -23.592 1.00 93.12 185 PHE A C 1
ATOM 1481 O O . PHE A 1 185 ? 13.400 1.801 -24.437 1.00 93.12 185 PHE A O 1
ATOM 1488 N N . GLU A 1 186 ? 11.620 2.975 -23.765 1.00 92.81 186 GLU A N 1
ATOM 1489 C CA . GLU A 1 186 ? 11.577 3.862 -24.932 1.00 92.81 186 GLU A CA 1
ATOM 1490 C C . GLU A 1 186 ? 12.856 4.684 -25.072 1.00 92.81 186 GLU A C 1
ATOM 1492 O O . GLU A 1 186 ? 13.357 4.841 -26.178 1.00 92.81 186 GLU A O 1
ATOM 1497 N N . ASN A 1 187 ? 13.425 5.174 -23.970 1.00 92.25 187 ASN A N 1
ATOM 1498 C CA . ASN A 1 187 ? 14.679 5.920 -24.008 1.00 92.25 187 ASN A CA 1
ATOM 1499 C C . ASN A 1 187 ? 15.861 5.052 -24.469 1.00 92.25 187 ASN A C 1
ATOM 1501 O O . ASN A 1 187 ? 16.728 5.562 -25.178 1.00 92.25 187 ASN A O 1
ATOM 1505 N N . CYS A 1 188 ? 15.885 3.751 -24.151 1.00 90.44 188 CYS A N 1
ATOM 1506 C CA . CYS A 1 188 ? 16.849 2.823 -24.756 1.00 90.44 188 CYS A CA 1
ATOM 1507 C C . CYS A 1 188 ? 16.686 2.763 -26.283 1.00 90.44 188 CYS A C 1
ATOM 1509 O O . CYS A 1 188 ? 17.680 2.785 -27.006 1.00 90.44 188 CYS A O 1
ATOM 1511 N N . LEU A 1 189 ? 15.446 2.723 -26.784 1.00 88.94 189 LEU A N 1
ATOM 1512 C CA . LEU A 1 189 ? 15.168 2.680 -28.226 1.00 88.94 189 LEU A CA 1
ATOM 1513 C C . LEU A 1 189 ? 15.522 3.988 -28.922 1.00 88.94 189 LEU A C 1
ATOM 1515 O O . LEU A 1 189 ? 16.201 3.955 -29.941 1.00 88.94 189 LEU A O 1
ATOM 1519 N N . ARG A 1 190 ? 15.153 5.131 -28.337 1.00 88.56 190 ARG A N 1
ATOM 1520 C CA . ARG A 1 190 ? 15.527 6.447 -28.869 1.00 88.56 190 ARG A CA 1
ATOM 1521 C C . ARG A 1 190 ? 17.035 6.583 -28.989 1.00 88.56 190 ARG A C 1
ATOM 1523 O O . ARG A 1 190 ? 17.498 7.104 -29.990 1.00 88.56 190 ARG A O 1
ATOM 1530 N N . ARG A 1 191 ? 17.806 6.071 -28.020 1.00 85.44 191 ARG A N 1
ATOM 1531 C CA . ARG A 1 191 ? 19.272 6.053 -28.123 1.00 85.44 191 ARG A CA 1
ATOM 1532 C C . ARG A 1 191 ? 19.756 5.246 -29.317 1.00 85.44 191 ARG A C 1
ATOM 1534 O O . ARG A 1 191 ? 20.647 5.711 -30.015 1.00 85.44 191 ARG A O 1
ATOM 1541 N N . ILE A 1 192 ? 19.172 4.075 -29.570 1.00 82.31 192 ILE A N 1
ATOM 1542 C CA . ILE A 1 192 ? 19.492 3.277 -30.762 1.00 82.31 192 ILE A CA 1
ATOM 1543 C C . ILE A 1 192 ? 19.157 4.077 -32.026 1.00 82.31 192 ILE A C 1
ATOM 1545 O O . ILE A 1 192 ? 19.996 4.174 -32.912 1.00 82.31 192 ILE A O 1
ATOM 1549 N N . GLU A 1 193 ? 17.979 4.699 -32.087 1.00 80.81 193 GLU A N 1
ATOM 1550 C CA . GLU A 1 193 ? 17.530 5.489 -33.239 1.00 80.81 193 GLU A CA 1
ATOM 1551 C C . GLU A 1 193 ? 18.415 6.714 -33.513 1.00 80.81 193 GLU A C 1
ATOM 1553 O O . GLU A 1 193 ? 18.786 6.966 -34.659 1.00 80.81 193 GLU A O 1
ATOM 1558 N N . THR A 1 194 ? 18.790 7.471 -32.479 1.00 77.88 194 THR A N 1
ATOM 1559 C CA . THR A 1 194 ? 19.666 8.646 -32.609 1.00 77.88 194 THR A CA 1
ATOM 1560 C C . THR A 1 194 ? 21.127 8.260 -32.820 1.00 77.88 194 THR A C 1
ATOM 1562 O O . THR A 1 194 ? 21.869 9.000 -33.456 1.00 77.88 194 THR A O 1
ATOM 1565 N N . GLY A 1 195 ? 21.533 7.103 -32.294 1.00 68.25 195 GLY A N 1
ATOM 1566 C CA . GLY A 1 195 ? 22.883 6.554 -32.386 1.00 68.25 195 GLY A CA 1
ATOM 1567 C C . GLY A 1 195 ? 23.160 5.779 -33.675 1.00 68.25 195 GLY A C 1
ATOM 1568 O O . GLY A 1 195 ? 24.264 5.275 -33.826 1.00 68.25 195 GLY A O 1
ATOM 1569 N N . LEU A 1 196 ? 22.217 5.699 -34.627 1.00 56.00 196 LEU A N 1
ATOM 1570 C CA . LEU A 1 196 ? 22.321 4.969 -35.912 1.00 56.00 196 LEU A CA 1
ATOM 1571 C C . LEU A 1 196 ? 23.429 5.465 -36.884 1.00 56.00 196 LEU A C 1
ATOM 1573 O O . LEU A 1 196 ? 23.385 5.168 -38.078 1.00 56.00 196 LEU A O 1
ATOM 1577 N N . GLY A 1 197 ? 24.431 6.199 -36.398 1.00 50.59 197 GLY A N 1
ATOM 1578 C CA . GLY A 1 197 ? 25.662 6.554 -37.114 1.00 50.59 197 GLY A CA 1
ATOM 1579 C C . GLY A 1 197 ? 26.948 6.381 -36.293 1.00 50.59 197 GLY A C 1
ATOM 1580 O O . GLY A 1 197 ? 28.033 6.477 -36.861 1.00 50.59 197 GLY A O 1
ATOM 1581 N N . GLU A 1 198 ? 26.847 6.092 -34.993 1.00 56.78 198 GLU A N 1
ATOM 1582 C CA . GLU A 1 198 ? 27.980 5.893 -34.091 1.00 56.78 198 GLU A CA 1
ATOM 1583 C C . GLU A 1 198 ? 27.912 4.499 -33.466 1.00 56.78 198 GLU A C 1
ATOM 1585 O O . GLU A 1 198 ? 26.855 3.925 -33.209 1.00 56.78 198 GLU A O 1
ATOM 1590 N N . CYS A 1 199 ? 29.080 3.919 -33.256 1.00 62.09 199 CYS A N 1
ATOM 1591 C CA . CYS A 1 199 ? 29.233 2.586 -32.723 1.00 62.09 199 CYS A CA 1
ATOM 1592 C C . CYS A 1 199 ? 28.881 2.522 -31.223 1.00 62.09 199 CYS A C 1
ATOM 1594 O O . CYS A 1 199 ? 29.775 2.615 -30.386 1.00 62.09 199 CYS A O 1
ATOM 1596 N N . MET A 1 200 ? 27.600 2.378 -30.871 1.00 69.62 200 MET A N 1
ATOM 1597 C CA . MET A 1 200 ? 27.178 2.355 -29.464 1.00 69.62 200 MET A CA 1
ATOM 1598 C C . MET A 1 200 ? 27.419 1.005 -28.783 1.00 69.62 200 MET A C 1
ATOM 1600 O O . MET A 1 200 ? 27.057 -0.059 -29.293 1.00 69.62 200 MET A O 1
ATOM 1604 N N . SER A 1 201 ? 27.960 1.061 -27.571 1.00 77.44 201 SER A N 1
ATOM 1605 C CA . SER A 1 201 ? 28.165 -0.102 -26.714 1.00 77.44 201 SER A CA 1
ATOM 1606 C C . SER A 1 201 ? 26.848 -0.593 -26.077 1.00 77.44 201 SER A C 1
ATOM 1608 O O . SER A 1 201 ? 25.922 0.191 -25.831 1.00 77.44 201 SER A O 1
ATOM 1610 N N . PRO A 1 202 ? 26.750 -1.883 -25.695 1.00 80.56 202 PRO A N 1
ATOM 1611 C CA . PRO A 1 202 ? 25.598 -2.400 -24.948 1.00 80.56 202 PRO A CA 1
ATOM 1612 C C . PRO A 1 202 ? 25.315 -1.640 -23.642 1.00 80.56 202 PRO A C 1
ATOM 1614 O O . PRO A 1 202 ? 24.157 -1.524 -23.234 1.00 80.56 202 PRO A O 1
ATOM 1617 N N . LYS A 1 203 ? 26.364 -1.117 -22.985 1.00 82.50 203 LYS A N 1
ATOM 1618 C CA . LYS A 1 203 ? 26.253 -0.338 -21.742 1.00 82.50 203 LYS A CA 1
ATOM 1619 C C . LYS A 1 203 ? 25.522 0.987 -21.977 1.00 82.50 203 LYS A C 1
ATOM 1621 O O . LYS A 1 203 ? 24.666 1.352 -21.176 1.00 82.50 203 LYS A O 1
ATOM 1626 N N . GLU A 1 204 ? 25.800 1.670 -23.083 1.00 83.75 204 GLU A N 1
ATOM 1627 C CA . GLU A 1 204 ? 25.161 2.949 -23.426 1.00 83.75 204 GLU A CA 1
ATOM 1628 C C . GLU A 1 204 ? 23.688 2.778 -23.806 1.00 83.75 204 GLU A C 1
ATOM 1630 O O . GLU A 1 204 ? 22.841 3.580 -23.396 1.00 83.75 204 GLU A O 1
ATOM 1635 N N . ILE A 1 205 ? 23.369 1.697 -24.528 1.00 86.75 205 ILE A N 1
ATOM 1636 C CA . ILE A 1 205 ? 21.991 1.347 -24.901 1.00 86.75 205 ILE A CA 1
ATOM 1637 C C . ILE A 1 205 ? 21.147 1.089 -23.648 1.00 86.75 205 ILE A C 1
ATOM 1639 O O . ILE A 1 205 ? 20.023 1.582 -23.548 1.00 86.75 205 ILE A O 1
ATOM 1643 N N . ILE A 1 206 ? 21.669 0.313 -22.690 1.00 90.25 206 ILE A N 1
ATOM 1644 C CA . ILE A 1 206 ? 20.893 -0.146 -21.528 1.00 90.25 206 ILE A CA 1
ATOM 1645 C C . ILE A 1 206 ? 20.842 0.859 -20.372 1.00 90.25 206 ILE A C 1
ATOM 1647 O O . ILE A 1 206 ? 20.029 0.687 -19.463 1.00 90.25 206 ILE A O 1
ATOM 1651 N N . GLU A 1 207 ? 21.678 1.898 -20.377 1.00 90.75 207 GLU A N 1
ATOM 1652 C CA . GLU A 1 207 ? 21.820 2.811 -19.237 1.00 90.75 207 GLU A CA 1
ATOM 1653 C C . GLU A 1 207 ? 20.495 3.422 -18.731 1.00 90.75 207 GLU A C 1
ATOM 1655 O O . GLU A 1 207 ? 20.332 3.430 -17.514 1.00 90.75 207 GLU A O 1
ATOM 1660 N N . PRO A 1 208 ? 19.487 3.796 -19.550 1.00 93.44 208 PRO A N 1
ATOM 1661 C CA . PRO A 1 208 ? 18.222 4.316 -19.022 1.00 93.44 208 PRO A CA 1
ATOM 1662 C C . PRO A 1 208 ? 17.479 3.296 -18.145 1.00 93.44 208 PRO A C 1
ATOM 1664 O O . PRO A 1 208 ? 16.984 3.626 -17.064 1.00 93.44 208 PRO A O 1
ATOM 1667 N N . LEU A 1 209 ? 17.440 2.029 -18.575 1.00 92.44 209 LEU A N 1
ATOM 1668 C CA . LEU A 1 209 ? 16.871 0.929 -17.793 1.00 92.44 209 LEU A CA 1
ATOM 1669 C C . LEU A 1 209 ? 17.737 0.599 -16.574 1.00 92.44 209 LEU A C 1
ATOM 1671 O O . LEU A 1 209 ? 17.200 0.286 -15.511 1.00 92.44 209 LEU A O 1
ATOM 1675 N N . TYR A 1 210 ? 19.061 0.668 -16.714 1.00 90.12 210 TYR A N 1
ATOM 1676 C CA . TYR A 1 210 ? 19.992 0.414 -15.617 1.00 90.12 210 TYR A CA 1
ATOM 1677 C C . TYR A 1 210 ? 19.863 1.470 -14.514 1.00 90.12 210 TYR A C 1
ATOM 1679 O O . TYR A 1 210 ? 19.744 1.116 -13.344 1.00 90.12 210 TYR A O 1
ATOM 1687 N N . SER A 1 211 ? 19.794 2.750 -14.871 1.00 89.81 211 SER A N 1
ATOM 1688 C CA . SER A 1 211 ? 19.585 3.859 -13.941 1.00 89.81 211 SER A CA 1
ATOM 1689 C C . SER A 1 211 ? 18.239 3.741 -13.228 1.00 89.81 211 SER A C 1
ATOM 1691 O O . SER A 1 211 ? 18.202 3.789 -11.998 1.00 89.81 211 SER A O 1
ATOM 1693 N N . TYR A 1 212 ? 17.153 3.449 -13.955 1.00 89.75 212 TYR A N 1
ATOM 1694 C CA . TYR A 1 212 ? 15.853 3.126 -13.350 1.00 89.75 212 TYR A CA 1
ATOM 1695 C C . TYR A 1 212 ? 15.951 1.976 -12.328 1.00 89.75 212 TYR A C 1
ATOM 1697 O O . TYR A 1 212 ? 15.452 2.087 -11.206 1.00 89.75 212 TYR A O 1
ATOM 1705 N N . PHE A 1 213 ? 16.642 0.889 -12.682 1.00 88.50 213 PHE A N 1
ATOM 1706 C CA . PHE A 1 213 ? 16.834 -0.265 -11.804 1.00 88.50 213 PHE A CA 1
ATOM 1707 C C . PHE A 1 213 ? 17.648 0.080 -10.548 1.00 88.50 213 PHE A C 1
ATOM 1709 O O . PHE A 1 213 ? 17.249 -0.291 -9.445 1.00 88.50 213 PHE A O 1
ATOM 1716 N N . ARG A 1 214 ? 18.755 0.822 -10.687 1.00 86.38 214 ARG A N 1
ATOM 1717 C CA . ARG A 1 214 ? 19.623 1.219 -9.564 1.00 86.38 214 ARG A CA 1
ATOM 1718 C C . ARG A 1 214 ? 18.921 2.167 -8.605 1.00 86.38 214 ARG A C 1
ATOM 1720 O O . ARG A 1 214 ? 19.072 2.009 -7.397 1.00 86.38 214 ARG A O 1
ATOM 1727 N N . HIS A 1 215 ? 18.125 3.102 -9.123 1.00 84.44 215 HIS A N 1
ATOM 1728 C CA . HIS A 1 215 ? 17.281 3.936 -8.275 1.00 84.44 215 HIS A CA 1
ATOM 1729 C C . HIS A 1 215 ? 16.336 3.069 -7.446 1.00 84.44 215 HIS A C 1
ATOM 1731 O O . HIS A 1 215 ? 16.342 3.191 -6.226 1.00 84.44 215 HIS A O 1
ATOM 1737 N N . ALA A 1 216 ? 15.628 2.123 -8.070 1.00 80.12 216 ALA A N 1
ATOM 1738 C CA . ALA A 1 216 ? 14.734 1.223 -7.349 1.00 80.12 216 ALA A CA 1
ATOM 1739 C C . ALA A 1 216 ? 15.455 0.330 -6.313 1.00 80.12 216 ALA A C 1
ATOM 1741 O O . ALA A 1 216 ? 14.905 0.097 -5.238 1.00 80.12 216 ALA A O 1
ATOM 1742 N N . GLU A 1 217 ? 16.686 -0.133 -6.577 1.00 79.31 217 GLU A N 1
ATOM 1743 C CA . GLU A 1 217 ? 17.496 -0.873 -5.587 1.00 79.31 217 GLU A CA 1
ATOM 1744 C C . GLU A 1 217 ? 17.795 -0.041 -4.332 1.00 79.31 217 GLU A C 1
ATOM 1746 O O . GLU A 1 217 ? 17.741 -0.564 -3.215 1.00 79.31 217 GLU A O 1
ATOM 1751 N N . ILE A 1 218 ? 18.098 1.250 -4.507 1.00 77.94 218 ILE A N 1
ATOM 1752 C CA . ILE A 1 218 ? 18.344 2.180 -3.398 1.00 77.94 218 ILE A CA 1
ATOM 1753 C C . ILE A 1 218 ? 17.059 2.366 -2.579 1.00 77.94 218 ILE A C 1
ATOM 1755 O O . ILE A 1 218 ? 17.114 2.298 -1.351 1.00 77.94 218 ILE A O 1
ATOM 1759 N N . CYS A 1 219 ? 15.903 2.516 -3.239 1.00 68.38 219 CYS A N 1
ATOM 1760 C CA . CYS A 1 219 ? 14.602 2.652 -2.570 1.00 68.38 219 CYS A CA 1
ATOM 1761 C C . CYS A 1 219 ? 14.241 1.430 -1.730 1.00 68.38 219 CYS A C 1
ATOM 1763 O O . CYS A 1 219 ? 13.827 1.530 -0.575 1.00 68.38 219 CYS A O 1
ATOM 1765 N N . GLU A 1 220 ? 14.392 0.257 -2.339 1.00 63.31 220 GLU A N 1
ATOM 1766 C CA . GLU A 1 220 ? 13.961 -1.016 -1.780 1.00 63.31 220 GLU A CA 1
ATOM 1767 C C . GLU A 1 220 ? 14.971 -1.584 -0.785 1.00 63.31 220 GLU A C 1
ATOM 1769 O O . GLU A 1 220 ? 14.733 -2.671 -0.268 1.00 63.31 220 GLU A O 1
ATOM 1774 N N . GLY A 1 221 ? 16.086 -0.883 -0.503 1.00 55.94 221 GLY A N 1
ATOM 1775 C CA . GLY A 1 221 ? 17.104 -1.123 0.535 1.00 55.94 221 GLY A CA 1
ATOM 1776 C C . GLY A 1 221 ? 17.573 -2.576 0.727 1.00 55.94 221 GLY A C 1
ATOM 1777 O O . GLY A 1 221 ? 18.026 -2.952 1.813 1.00 55.94 221 GLY A O 1
ATOM 1778 N N . LYS A 1 222 ? 17.365 -3.440 -0.262 1.00 56.22 222 LYS A N 1
ATOM 1779 C CA . LYS A 1 222 ? 17.714 -4.860 -0.293 1.00 56.22 222 LYS A CA 1
ATOM 1780 C C . LYS A 1 222 ? 18.262 -5.131 -1.683 1.00 56.22 222 LYS A C 1
ATOM 1782 O O . LYS A 1 222 ? 17.660 -4.722 -2.669 1.00 56.22 222 LYS A O 1
ATOM 1787 N N . HIS A 1 223 ? 19.331 -5.916 -1.752 1.00 53.75 223 HIS A N 1
ATOM 1788 C CA . HIS A 1 223 ? 19.688 -6.611 -2.981 1.00 53.75 223 HIS A CA 1
ATOM 1789 C C . HIS A 1 223 ? 18.576 -7.619 -3.282 1.00 53.75 223 HIS A C 1
ATOM 1791 O O . HIS A 1 223 ? 18.538 -8.720 -2.725 1.00 53.75 223 HIS A O 1
ATOM 1797 N N . PHE A 1 224 ? 17.602 -7.214 -4.094 1.00 55.94 224 PHE A N 1
ATOM 1798 C CA . PHE A 1 224 ? 16.641 -8.154 -4.646 1.00 55.94 224 PHE A CA 1
ATOM 1799 C C . PHE A 1 224 ? 17.416 -9.216 -5.433 1.00 55.94 224 PHE A C 1
ATOM 1801 O O . PHE A 1 224 ? 18.363 -8.899 -6.147 1.00 55.94 224 PHE A O 1
ATOM 1808 N N . ARG A 1 225 ? 16.989 -10.485 -5.367 1.00 60.94 225 ARG A N 1
ATOM 1809 C CA . ARG A 1 225 ? 17.509 -11.564 -6.240 1.00 60.94 225 ARG A CA 1
ATOM 1810 C C . ARG A 1 225 ? 17.043 -11.404 -7.699 1.00 60.94 225 ARG A C 1
ATOM 1812 O O . ARG A 1 225 ? 16.857 -12.386 -8.414 1.00 60.94 225 ARG A O 1
ATOM 1819 N N . SER A 1 226 ? 16.774 -10.176 -8.116 1.00 68.94 226 SER A N 1
ATOM 1820 C CA . SER A 1 226 ? 16.281 -9.838 -9.438 1.00 68.94 226 SER A CA 1
ATOM 1821 C C . SER A 1 226 ? 17.468 -9.546 -10.335 1.00 68.94 226 SER A C 1
ATOM 1823 O O . SER A 1 226 ? 18.420 -8.881 -9.939 1.00 68.94 226 SER A O 1
ATOM 1825 N N . ARG A 1 227 ? 17.415 -10.064 -11.558 1.00 79.56 227 ARG A N 1
ATOM 1826 C CA . ARG A 1 227 ? 18.505 -9.891 -12.516 1.00 79.56 227 ARG A CA 1
ATOM 1827 C C . ARG A 1 227 ? 18.522 -8.447 -13.026 1.00 79.56 227 ARG A C 1
ATOM 1829 O O . ARG A 1 227 ? 17.446 -7.943 -13.372 1.00 79.56 227 ARG A O 1
ATOM 1836 N N . PRO A 1 228 ? 19.700 -7.810 -13.131 1.00 85.94 228 PRO A N 1
ATOM 1837 C CA . PRO A 1 228 ? 19.795 -6.459 -13.659 1.00 85.94 228 PRO A CA 1
ATOM 1838 C C . PRO A 1 228 ? 19.357 -6.407 -15.134 1.00 85.94 228 PRO A C 1
ATOM 1840 O O . PRO A 1 228 ? 19.352 -7.442 -15.830 1.00 85.94 228 PRO A O 1
ATOM 1843 N N . PRO A 1 229 ? 18.980 -5.214 -15.625 1.00 90.12 229 PRO A N 1
ATOM 1844 C CA . PRO A 1 229 ? 18.757 -4.976 -17.041 1.00 90.12 229 PRO A CA 1
ATOM 1845 C C . PRO A 1 229 ? 19.999 -5.320 -17.864 1.00 90.12 229 PRO A C 1
ATOM 1847 O O . PRO A 1 229 ? 21.125 -5.157 -17.396 1.00 90.12 229 PRO A O 1
ATOM 1850 N N . VAL A 1 230 ? 19.798 -5.803 -19.088 1.00 88.00 230 VAL A N 1
ATOM 1851 C CA . VAL A 1 230 ? 20.895 -6.173 -19.991 1.00 88.00 230 VAL A CA 1
ATOM 1852 C C . VAL A 1 230 ? 20.523 -5.898 -21.444 1.00 88.00 230 VAL A C 1
ATOM 1854 O O . VAL A 1 230 ? 19.385 -6.138 -21.852 1.00 88.00 230 VAL A O 1
ATOM 1857 N N . ALA A 1 231 ? 21.502 -5.432 -22.218 1.00 87.12 231 ALA A N 1
ATOM 1858 C CA . ALA A 1 231 ? 21.468 -5.422 -23.674 1.00 87.12 231 ALA A CA 1
ATOM 1859 C C . ALA A 1 231 ? 22.507 -6.419 -24.211 1.00 87.12 231 ALA A C 1
ATOM 1861 O O . ALA A 1 231 ? 23.632 -6.471 -23.712 1.00 87.12 231 ALA A O 1
ATOM 1862 N N . LEU A 1 232 ? 22.119 -7.225 -25.199 1.00 84.75 232 LEU A N 1
ATOM 1863 C CA . LEU A 1 232 ? 22.972 -8.208 -25.871 1.00 84.75 232 LEU A CA 1
ATOM 1864 C C . LEU A 1 232 ? 22.892 -7.981 -27.383 1.00 84.75 232 LEU A C 1
ATOM 1866 O O . LEU A 1 232 ? 21.796 -7.807 -27.920 1.00 84.75 232 LEU A O 1
ATOM 1870 N N . LEU A 1 233 ? 24.037 -8.004 -28.063 1.00 81.69 233 LEU A N 1
ATOM 1871 C CA . LEU A 1 233 ? 24.149 -7.738 -29.499 1.00 81.69 233 LEU A CA 1
ATOM 1872 C C . LEU A 1 233 ? 24.487 -9.030 -30.246 1.00 81.69 233 LEU A C 1
ATOM 1874 O O . LEU A 1 233 ? 25.354 -9.788 -29.816 1.00 81.69 233 LEU A O 1
ATOM 1878 N N . GLY A 1 234 ? 23.811 -9.297 -31.367 1.00 78.44 234 GLY A N 1
ATOM 1879 C CA . GLY A 1 234 ? 24.181 -10.384 -32.277 1.00 78.44 234 GLY A CA 1
ATOM 1880 C C . GLY A 1 234 ? 24.376 -11.739 -31.580 1.00 78.44 234 GLY A C 1
ATOM 1881 O O . GLY A 1 234 ? 23.458 -12.278 -30.955 1.00 78.44 234 GLY A O 1
ATOM 1882 N N . GLN A 1 235 ? 25.581 -12.305 -31.679 1.00 73.69 235 GLN A N 1
ATOM 1883 C CA . GLN A 1 235 ? 25.909 -13.629 -31.133 1.00 73.69 235 GLN A CA 1
ATOM 1884 C C . GLN A 1 235 ? 25.875 -13.691 -29.593 1.00 73.69 235 GLN A C 1
ATOM 1886 O O . GLN A 1 235 ? 25.629 -14.766 -29.043 1.00 73.69 235 GLN A O 1
ATOM 1891 N N . ASP A 1 236 ? 25.988 -12.557 -28.892 1.00 71.75 236 ASP A N 1
ATOM 1892 C CA . ASP A 1 236 ? 25.904 -12.500 -27.424 1.00 71.75 236 ASP A CA 1
ATOM 1893 C C . ASP A 1 236 ? 24.493 -12.769 -26.897 1.00 71.75 236 ASP A C 1
ATOM 1895 O O . ASP A 1 236 ? 24.303 -13.058 -25.719 1.00 71.75 236 ASP A O 1
ATOM 1899 N N . SER A 1 237 ? 23.484 -12.729 -27.768 1.00 66.31 237 SER A N 1
ATOM 1900 C CA . SER A 1 237 ? 22.122 -13.150 -27.427 1.00 66.31 237 SER A CA 1
ATOM 1901 C C . SER A 1 237 ? 21.968 -14.673 -27.264 1.00 66.31 237 SER A C 1
ATOM 1903 O O . SER A 1 237 ? 20.908 -15.137 -26.838 1.00 66.31 237 SER A O 1
ATOM 1905 N N . CYS A 1 238 ? 23.007 -15.468 -27.559 1.00 66.69 238 CYS A N 1
ATOM 1906 C CA . CYS A 1 238 ? 22.973 -16.919 -27.391 1.00 66.69 238 CYS A CA 1
ATOM 1907 C C . CYS A 1 238 ? 22.837 -17.331 -25.913 1.00 66.69 238 CYS A C 1
ATOM 1909 O O . CYS A 1 238 ? 23.382 -16.713 -24.996 1.00 66.69 238 CYS A O 1
ATOM 1911 N N . GLN A 1 239 ? 22.140 -18.447 -25.681 1.00 56.66 239 GLN A N 1
ATOM 1912 C CA . GLN A 1 239 ? 21.678 -18.904 -24.363 1.00 56.66 239 GLN A CA 1
ATOM 1913 C C . GLN A 1 239 ? 22.777 -19.007 -23.286 1.00 56.66 239 GLN A C 1
ATOM 1915 O O . GLN A 1 239 ? 22.491 -18.762 -22.116 1.00 56.66 239 GLN A O 1
ATOM 1920 N N . LYS A 1 240 ? 24.028 -19.311 -23.669 1.00 57.31 240 LYS A N 1
ATOM 1921 C CA . LYS A 1 240 ? 25.185 -19.404 -22.756 1.00 57.31 240 LYS A CA 1
ATOM 1922 C C . LYS A 1 240 ? 25.583 -18.048 -22.152 1.00 57.31 240 LYS A C 1
ATOM 1924 O O . LYS A 1 240 ? 25.918 -17.976 -20.971 1.00 57.31 240 LYS A O 1
ATOM 1929 N N . THR A 1 241 ? 25.505 -16.976 -22.936 1.00 58.25 241 THR A N 1
ATOM 1930 C CA . THR A 1 241 ? 25.846 -15.608 -22.516 1.00 58.25 241 THR A CA 1
ATOM 1931 C C . THR A 1 241 ? 24.676 -14.959 -21.771 1.00 58.25 241 THR A C 1
ATOM 1933 O O . THR A 1 241 ? 24.882 -14.281 -20.767 1.00 58.25 241 THR A O 1
ATOM 1936 N N . TYR A 1 242 ? 23.430 -15.271 -22.154 1.00 56.06 242 TYR A N 1
ATOM 1937 C CA . TYR A 1 242 ? 22.213 -14.807 -21.470 1.00 56.06 242 TYR A CA 1
ATOM 1938 C C . TYR A 1 242 ? 22.117 -15.254 -19.996 1.00 56.06 242 TYR A C 1
ATOM 1940 O O . TYR A 1 242 ? 21.621 -14.506 -19.146 1.00 56.06 242 TYR A O 1
ATOM 1948 N N . THR A 1 243 ? 22.599 -16.460 -19.670 1.00 57.12 243 THR A N 1
ATOM 1949 C CA . THR A 1 243 ? 22.670 -16.955 -18.284 1.00 57.12 243 THR A CA 1
ATOM 1950 C C . THR A 1 243 ? 23.788 -16.304 -17.470 1.00 57.12 243 THR A C 1
ATOM 1952 O O . THR A 1 243 ? 23.588 -16.077 -16.279 1.00 57.12 243 THR A O 1
ATOM 1955 N N . ASN A 1 244 ? 24.914 -15.939 -18.090 1.00 51.69 244 ASN A N 1
ATOM 1956 C CA . ASN A 1 244 ? 26.084 -15.372 -17.401 1.00 51.69 244 ASN A CA 1
ATOM 1957 C C . ASN A 1 244 ? 26.031 -13.841 -17.261 1.00 51.69 244 ASN A C 1
ATOM 1959 O O . ASN A 1 244 ? 26.477 -13.307 -16.252 1.00 51.69 244 ASN A O 1
ATOM 1963 N N . ALA A 1 245 ? 25.367 -13.132 -18.178 1.00 54.34 245 ALA A N 1
ATOM 1964 C CA . ALA A 1 245 ? 25.083 -11.694 -18.063 1.00 54.34 245 ALA A CA 1
ATOM 1965 C C . ALA A 1 245 ? 24.096 -11.350 -16.920 1.00 54.34 245 ALA A C 1
ATOM 1967 O O . ALA A 1 245 ? 23.579 -10.239 -16.820 1.00 54.34 245 ALA A O 1
ATOM 1968 N N . SER A 1 246 ? 23.761 -12.335 -16.078 1.00 50.50 246 SER A N 1
ATOM 1969 C CA . SER A 1 246 ? 22.905 -12.191 -14.904 1.00 50.50 246 SER A CA 1
ATOM 1970 C C . SER A 1 246 ? 23.671 -11.926 -13.602 1.00 50.50 246 SER A C 1
ATOM 1972 O O . SER A 1 246 ? 23.024 -11.612 -12.604 1.00 50.50 246 SER A O 1
ATOM 1974 N N . SER A 1 247 ? 25.009 -12.017 -13.608 1.00 47.31 247 SER A N 1
ATOM 1975 C CA . SER A 1 247 ? 25.857 -11.886 -12.409 1.00 47.31 247 SER A CA 1
ATOM 1976 C C . SER A 1 247 ? 26.696 -10.604 -12.323 1.00 47.31 247 SER A C 1
ATOM 1978 O O . SER A 1 247 ? 27.105 -10.247 -11.223 1.00 47.31 247 SER A O 1
ATOM 1980 N N . THR A 1 248 ? 26.913 -9.877 -13.419 1.00 45.03 248 THR A N 1
ATOM 1981 C CA . THR A 1 248 ? 27.685 -8.620 -13.443 1.00 45.03 248 THR A CA 1
ATOM 1982 C C . THR A 1 248 ? 27.240 -7.749 -14.624 1.00 45.03 248 THR A C 1
ATOM 1984 O O . THR A 1 248 ? 26.834 -8.301 -15.649 1.00 45.03 248 THR A O 1
ATOM 1987 N N . PRO A 1 249 ? 27.277 -6.403 -14.514 1.00 44.09 249 PRO A N 1
ATOM 1988 C CA . PRO A 1 249 ? 27.077 -5.538 -15.671 1.00 44.09 249 PRO A CA 1
ATOM 1989 C C . PRO A 1 249 ? 28.180 -5.875 -16.672 1.00 44.09 249 PRO A C 1
ATOM 1991 O O . PRO A 1 249 ? 29.352 -5.699 -16.360 1.00 44.09 249 PRO A O 1
ATOM 1994 N N . ASN A 1 250 ? 27.795 -6.446 -17.814 1.00 47.31 250 ASN A N 1
ATOM 1995 C CA . ASN A 1 250 ? 28.705 -6.958 -18.833 1.00 47.31 250 ASN A CA 1
ATOM 1996 C C . ASN A 1 250 ? 29.867 -5.987 -19.074 1.00 47.31 250 ASN A C 1
ATOM 1998 O O . ASN A 1 250 ? 29.673 -4.973 -19.736 1.00 47.31 250 ASN A O 1
ATOM 2002 N N . ASP A 1 251 ? 31.076 -6.338 -18.637 1.00 44.09 251 ASP A N 1
ATOM 2003 C CA . ASP A 1 251 ? 32.325 -5.889 -19.261 1.00 44.09 251 ASP A CA 1
ATOM 2004 C C . ASP A 1 251 ? 32.475 -6.606 -20.608 1.00 44.09 251 ASP A C 1
ATOM 2006 O O . ASP A 1 251 ? 33.448 -7.307 -20.866 1.00 44.09 251 ASP A O 1
ATOM 2010 N N . ALA A 1 252 ? 31.441 -6.502 -21.448 1.00 51.22 252 ALA A N 1
ATOM 2011 C CA . ALA A 1 252 ? 31.553 -6.895 -22.835 1.00 51.22 252 ALA A CA 1
ATOM 2012 C C . ALA A 1 252 ? 32.613 -5.982 -23.447 1.00 51.22 252 ALA A C 1
ATOM 2014 O O . ALA A 1 252 ? 32.517 -4.757 -23.320 1.00 51.22 252 ALA A O 1
ATOM 2015 N N . GLU A 1 253 ? 33.638 -6.596 -24.038 1.00 51.91 253 GLU A N 1
ATOM 2016 C CA . GLU A 1 253 ? 34.658 -5.905 -24.818 1.00 51.91 253 GLU A CA 1
ATOM 2017 C C . GLU A 1 253 ? 33.981 -4.909 -25.762 1.00 51.91 253 GLU A C 1
ATOM 2019 O O . GLU A 1 253 ? 32.929 -5.200 -26.336 1.00 51.91 253 GLU A O 1
ATOM 2024 N N . ASP A 1 254 ? 34.565 -3.720 -25.879 1.00 50.25 254 ASP A N 1
ATOM 2025 C CA . ASP A 1 254 ? 34.060 -2.636 -26.712 1.00 50.25 254 ASP A CA 1
ATOM 2026 C C . ASP A 1 254 ? 34.079 -3.063 -28.191 1.00 50.25 254 ASP A C 1
ATOM 2028 O O . ASP A 1 254 ? 35.060 -2.897 -28.916 1.00 50.25 254 ASP A O 1
ATOM 2032 N N . ARG A 1 255 ? 32.987 -3.700 -28.623 1.00 55.88 255 ARG A N 1
ATOM 2033 C CA . ARG A 1 255 ? 32.754 -4.184 -29.991 1.00 55.88 255 ARG A CA 1
ATOM 2034 C C . ARG A 1 255 ? 31.987 -3.172 -30.822 1.00 55.88 255 ARG A C 1
ATOM 2036 O O . ARG A 1 255 ? 31.243 -3.542 -31.727 1.00 55.88 255 ARG A O 1
ATOM 2043 N N . SER A 1 256 ? 32.224 -1.895 -30.543 1.00 53.78 256 SER A N 1
ATOM 2044 C CA . SER A 1 256 ? 31.766 -0.751 -31.323 1.00 53.78 256 SER A CA 1
ATOM 2045 C C . SER A 1 256 ? 31.824 -1.015 -32.847 1.00 53.78 256 SER A C 1
ATOM 2047 O O . SER A 1 256 ? 30.904 -0.662 -33.572 1.00 53.78 256 SER A O 1
ATOM 2049 N N . LYS A 1 257 ? 32.821 -1.749 -33.355 1.00 51.59 257 LYS A N 1
ATOM 2050 C CA . LYS A 1 257 ? 33.030 -1.963 -34.801 1.00 51.59 257 LYS A CA 1
ATOM 2051 C C . LYS A 1 257 ? 32.346 -3.184 -35.446 1.00 51.59 257 LYS A C 1
ATOM 2053 O O . LYS A 1 257 ? 32.491 -3.355 -36.657 1.00 51.59 257 LYS A O 1
ATOM 2058 N N . GLU A 1 258 ? 31.646 -4.047 -34.707 1.00 59.62 258 GLU A N 1
ATOM 2059 C CA . GLU A 1 258 ? 30.977 -5.219 -35.301 1.00 59.62 258 GLU A CA 1
ATOM 2060 C C . GLU A 1 258 ? 29.572 -4.871 -35.815 1.00 59.62 258 GLU A C 1
ATOM 2062 O O . GLU A 1 258 ? 28.759 -4.281 -35.109 1.00 59.62 258 GLU A O 1
ATOM 2067 N N . THR A 1 259 ? 29.257 -5.268 -37.051 1.00 62.12 259 THR A N 1
ATOM 2068 C CA . THR A 1 259 ? 27.893 -5.162 -37.583 1.00 62.12 259 THR A CA 1
ATOM 2069 C C . THR A 1 259 ? 27.035 -6.292 -37.024 1.00 62.12 259 THR A C 1
ATOM 2071 O O . THR A 1 259 ? 27.289 -7.472 -37.256 1.00 62.12 259 THR A O 1
ATOM 2074 N N . PHE A 1 260 ? 25.991 -5.930 -36.284 1.00 71.31 260 PHE A N 1
ATOM 2075 C CA . PHE A 1 260 ? 24.983 -6.854 -35.770 1.00 71.31 260 PHE A CA 1
ATOM 2076 C C . PHE A 1 260 ? 23.632 -6.583 -36.437 1.00 71.31 260 PHE A C 1
ATOM 2078 O O . PHE A 1 260 ? 23.298 -5.445 -36.764 1.00 71.31 260 PHE A O 1
ATOM 2085 N N . PHE A 1 261 ? 22.850 -7.647 -36.636 1.00 75.75 261 PHE A N 1
ATOM 2086 C CA . PHE A 1 261 ? 21.526 -7.591 -37.274 1.00 75.75 261 PHE A CA 1
ATOM 2087 C C . PHE A 1 261 ? 20.375 -7.584 -36.269 1.00 75.75 261 PHE A C 1
ATOM 2089 O O . PHE A 1 261 ? 19.217 -7.388 -36.640 1.00 75.75 261 PHE A O 1
ATOM 2096 N N . HIS A 1 262 ? 20.673 -7.824 -34.992 1.00 84.25 262 HIS A N 1
ATOM 2097 C CA . HIS A 1 262 ? 19.675 -7.813 -33.938 1.00 84.25 262 HIS A CA 1
ATOM 2098 C C . HIS A 1 262 ? 20.261 -7.455 -32.575 1.00 84.25 262 HIS A C 1
ATOM 2100 O O . HIS A 1 262 ? 21.432 -7.704 -32.278 1.00 84.25 262 HIS A O 1
ATOM 2106 N N . ILE A 1 263 ? 19.391 -6.901 -31.738 1.00 85.81 263 ILE A N 1
ATOM 2107 C CA . ILE A 1 263 ? 19.650 -6.463 -30.370 1.00 85.81 263 ILE A CA 1
ATOM 2108 C C . ILE A 1 263 ? 18.584 -7.093 -29.477 1.00 85.81 263 ILE A C 1
ATOM 2110 O O . ILE A 1 263 ? 17.393 -7.011 -29.773 1.00 85.81 263 ILE A O 1
ATOM 2114 N N . LEU A 1 264 ? 18.989 -7.695 -28.363 1.00 88.50 264 LEU A N 1
ATOM 2115 C CA . LEU A 1 264 ? 18.084 -8.155 -27.314 1.00 88.50 264 LEU A CA 1
ATOM 2116 C C . LEU A 1 264 ? 18.206 -7.228 -26.109 1.00 88.50 264 LEU A C 1
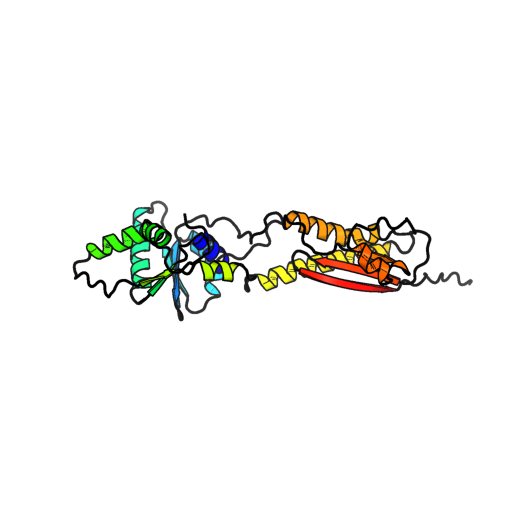ATOM 2118 O O . LEU A 1 264 ? 19.292 -7.068 -25.559 1.00 88.50 264 LEU A O 1
ATOM 2122 N N . ILE A 1 265 ? 17.086 -6.658 -25.673 1.00 90.44 265 ILE A N 1
ATOM 2123 C CA . ILE A 1 265 ? 17.002 -5.790 -24.495 1.00 90.44 265 ILE A CA 1
ATOM 2124 C C . ILE A 1 265 ? 16.094 -6.460 -23.474 1.00 90.44 265 ILE A C 1
ATOM 2126 O O . ILE A 1 265 ? 14.933 -6.753 -23.764 1.00 90.44 265 ILE A O 1
ATOM 2130 N N . ARG A 1 266 ? 16.607 -6.672 -22.261 1.00 90.88 266 ARG A N 1
ATOM 2131 C CA . ARG A 1 266 ? 15.819 -7.078 -21.097 1.00 90.88 266 ARG A CA 1
ATOM 2132 C C . ARG A 1 266 ? 15.840 -5.964 -20.062 1.00 90.88 266 ARG A C 1
ATOM 2134 O O . ARG A 1 266 ? 16.898 -5.636 -19.533 1.00 90.88 266 ARG A O 1
ATOM 2141 N N . GLY A 1 267 ? 14.666 -5.454 -19.722 1.00 91.19 267 GLY A N 1
ATOM 2142 C CA . GLY A 1 267 ? 14.448 -4.586 -18.572 1.00 91.19 267 GLY A CA 1
ATOM 2143 C C . GLY A 1 267 ? 13.807 -5.353 -17.416 1.00 91.19 267 GLY A C 1
ATOM 2144 O O . GLY A 1 267 ? 12.987 -6.246 -17.634 1.00 91.19 267 GLY A O 1
ATOM 2145 N N . THR A 1 268 ? 14.147 -4.969 -16.189 1.00 89.38 268 THR A N 1
ATOM 2146 C CA . THR A 1 268 ? 13.547 -5.505 -14.960 1.00 89.38 268 THR A CA 1
ATOM 2147 C C . THR A 1 268 ? 12.986 -4.347 -14.140 1.00 89.38 268 THR A C 1
ATOM 2149 O O . THR A 1 268 ? 13.713 -3.392 -13.873 1.00 89.38 268 THR A O 1
ATOM 2152 N N . SER A 1 269 ? 11.726 -4.436 -13.711 1.00 86.69 269 SER A N 1
ATOM 2153 C CA . SER A 1 269 ? 11.136 -3.509 -12.743 1.00 86.69 269 SER A CA 1
ATOM 2154 C C . SER A 1 269 ? 11.127 -4.122 -11.349 1.00 86.69 269 SER A C 1
ATOM 2156 O O . SER A 1 269 ? 10.448 -5.116 -11.094 1.00 86.69 269 SER A O 1
ATOM 2158 N N . LEU A 1 270 ? 11.885 -3.518 -10.431 1.00 79.69 270 LEU A N 1
ATOM 2159 C CA . LEU A 1 270 ? 11.876 -3.912 -9.021 1.00 79.69 270 LEU A CA 1
ATOM 2160 C C . LEU A 1 270 ? 10.621 -3.427 -8.296 1.00 79.69 270 LEU A C 1
ATOM 2162 O O . LEU A 1 270 ? 10.134 -4.140 -7.430 1.00 79.69 270 LEU A O 1
ATOM 2166 N N . LEU A 1 271 ? 10.081 -2.268 -8.684 1.00 76.19 271 LEU A N 1
ATOM 2167 C CA . LEU A 1 271 ? 8.918 -1.646 -8.039 1.00 76.19 271 LEU A CA 1
ATOM 2168 C C . LEU A 1 271 ? 7.603 -2.375 -8.350 1.00 76.19 271 LEU A C 1
ATOM 2170 O O . LEU A 1 271 ? 6.678 -2.368 -7.540 1.00 76.19 271 LEU A O 1
ATOM 2174 N N . SER A 1 272 ? 7.524 -3.010 -9.523 1.00 75.50 272 SER A N 1
ATOM 2175 C CA . SER A 1 272 ? 6.341 -3.752 -9.979 1.00 75.50 272 SER A CA 1
ATOM 2176 C C . SER A 1 272 ? 6.570 -5.255 -10.134 1.00 75.50 272 SER A C 1
ATOM 2178 O O . SER A 1 272 ? 5.656 -5.973 -10.526 1.00 75.50 272 SER A O 1
ATOM 2180 N N . HIS A 1 273 ? 7.780 -5.742 -9.849 1.00 77.19 273 HIS A N 1
ATOM 2181 C CA . HIS A 1 273 ? 8.160 -7.158 -9.907 1.00 77.19 273 HIS A CA 1
ATOM 2182 C C . HIS A 1 273 ? 7.883 -7.874 -11.243 1.00 77.19 273 HIS A C 1
ATOM 2184 O O . HIS A 1 273 ? 7.678 -9.089 -11.266 1.00 77.19 273 HIS A O 1
ATOM 2190 N N . PHE A 1 274 ? 7.935 -7.158 -12.368 1.00 83.25 274 PHE A N 1
ATOM 2191 C CA . PHE A 1 274 ? 7.875 -7.756 -13.703 1.00 83.25 274 PHE A CA 1
ATOM 2192 C C . PHE A 1 274 ? 9.165 -7.497 -14.489 1.00 83.25 274 PHE A C 1
ATOM 2194 O O . PHE A 1 274 ? 9.966 -6.621 -14.159 1.00 83.25 274 PHE A O 1
ATOM 2201 N N . TYR A 1 275 ? 9.375 -8.270 -15.549 1.00 88.50 275 TYR A N 1
ATOM 2202 C CA . TYR A 1 275 ? 10.458 -8.061 -16.503 1.00 88.50 275 TYR A CA 1
ATOM 2203 C C . TYR A 1 275 ? 9.897 -8.056 -17.923 1.00 88.50 275 TYR A C 1
ATOM 2205 O O . TYR A 1 275 ? 8.867 -8.667 -18.202 1.00 88.50 275 TYR A O 1
ATOM 2213 N N . CYS A 1 276 ? 10.584 -7.362 -18.821 1.00 90.56 276 CYS A N 1
ATOM 2214 C CA . CYS A 1 276 ? 10.246 -7.303 -20.235 1.00 90.56 276 CYS A CA 1
ATOM 2215 C C . CYS A 1 276 ? 11.507 -7.590 -21.040 1.00 90.56 276 CYS A C 1
ATOM 2217 O O . CYS A 1 276 ? 12.528 -6.936 -20.830 1.00 90.56 276 CYS A O 1
ATOM 2219 N N . THR A 1 277 ? 11.425 -8.543 -21.964 1.00 90.88 277 THR A N 1
ATOM 2220 C CA . THR A 1 277 ? 12.496 -8.841 -22.915 1.00 90.88 277 THR A CA 1
ATOM 2221 C C . THR A 1 277 ? 11.964 -8.625 -24.320 1.00 90.88 277 THR A C 1
ATOM 2223 O O . THR A 1 277 ? 10.919 -9.170 -24.670 1.00 90.88 277 THR A O 1
ATOM 2226 N N . ARG A 1 278 ? 12.677 -7.841 -25.127 1.00 90.44 278 ARG A N 1
ATOM 2227 C CA . ARG A 1 278 ? 12.339 -7.587 -26.528 1.00 90.44 278 ARG A CA 1
ATOM 2228 C C . ARG A 1 278 ? 13.563 -7.742 -27.414 1.00 90.44 278 ARG A C 1
ATOM 2230 O O . ARG A 1 278 ? 14.676 -7.413 -27.009 1.00 90.44 278 ARG A O 1
ATOM 2237 N N . THR A 1 279 ? 13.319 -8.218 -28.627 1.00 89.38 279 THR A N 1
ATOM 2238 C CA . THR A 1 279 ? 14.323 -8.330 -29.682 1.00 89.38 279 THR A CA 1
ATOM 2239 C C . THR A 1 279 ? 14.003 -7.319 -30.772 1.00 89.38 279 THR A C 1
ATOM 2241 O O . THR A 1 279 ? 12.861 -7.226 -31.216 1.00 89.38 279 THR A O 1
ATOM 2244 N N . TYR A 1 280 ? 15.018 -6.575 -31.190 1.00 86.38 280 TYR A N 1
ATOM 2245 C CA . TYR A 1 280 ? 14.966 -5.564 -32.237 1.00 86.38 280 TYR A CA 1
ATOM 2246 C C . TYR A 1 280 ? 15.898 -5.973 -33.366 1.00 86.38 280 TYR A C 1
ATOM 2248 O O . TYR A 1 280 ? 16.950 -6.551 -33.104 1.00 86.38 280 TYR A O 1
ATOM 2256 N N . PHE A 1 281 ? 15.525 -5.665 -34.603 1.00 84.88 281 PHE A N 1
ATOM 2257 C CA . PHE A 1 281 ? 16.350 -5.931 -35.776 1.00 84.88 281 PHE A CA 1
ATOM 2258 C C . PHE A 1 281 ? 16.946 -4.627 -36.291 1.00 84.88 281 PHE A C 1
ATOM 2260 O O . PHE A 1 281 ? 16.244 -3.625 -36.420 1.00 84.88 281 PHE A O 1
ATOM 2267 N N . THR A 1 282 ? 18.240 -4.654 -36.576 1.00 76.19 282 THR A N 1
ATOM 2268 C CA . THR A 1 282 ? 18.998 -3.541 -37.141 1.00 76.19 282 THR A CA 1
ATOM 2269 C C . THR A 1 282 ? 19.303 -3.867 -38.596 1.00 76.19 282 THR A C 1
ATOM 2271 O O . THR A 1 282 ? 19.911 -4.891 -38.902 1.00 76.19 282 THR A O 1
ATOM 2274 N N . ALA A 1 283 ? 18.850 -3.013 -39.510 1.00 68.31 283 ALA A N 1
ATOM 2275 C CA . ALA A 1 283 ? 19.213 -3.092 -40.919 1.00 68.31 283 ALA A CA 1
ATOM 2276 C C . ALA A 1 283 ? 20.252 -2.004 -41.230 1.00 68.31 283 ALA A C 1
ATOM 2278 O O . ALA A 1 283 ? 20.132 -0.896 -40.697 1.00 68.31 283 ALA A O 1
ATOM 2279 N N . PRO A 1 284 ? 21.258 -2.280 -42.078 1.00 61.19 284 PRO A N 1
ATOM 2280 C CA . PRO A 1 284 ? 22.136 -1.231 -42.573 1.00 61.19 284 PRO A CA 1
ATOM 2281 C C . PRO A 1 284 ? 21.309 -0.174 -43.312 1.00 61.19 284 PRO A C 1
ATOM 2283 O O . PRO A 1 284 ? 20.378 -0.499 -44.054 1.00 61.19 284 PRO A O 1
ATOM 2286 N N . LYS A 1 285 ? 21.650 1.099 -43.099 1.00 57.84 285 LYS A N 1
ATOM 2287 C CA . LYS A 1 285 ? 21.081 2.213 -43.857 1.00 57.84 285 LYS A CA 1
ATOM 2288 C C . LYS A 1 285 ? 21.422 1.976 -45.331 1.00 57.84 285 LYS A C 1
ATOM 2290 O O . LYS A 1 285 ? 22.593 1.840 -45.672 1.00 57.84 285 LYS A O 1
ATOM 2295 N N . ILE A 1 286 ? 20.414 1.867 -46.193 1.00 52.47 286 ILE A N 1
ATOM 2296 C CA . ILE A 1 286 ? 20.644 1.835 -47.639 1.00 52.47 286 ILE A CA 1
ATOM 2297 C C . ILE A 1 286 ? 21.076 3.251 -48.016 1.00 52.47 286 ILE A C 1
ATOM 2299 O O . ILE A 1 286 ? 20.256 4.171 -48.002 1.00 52.47 286 ILE A O 1
ATOM 2303 N N . ASP A 1 287 ? 22.365 3.438 -48.295 1.00 50.22 287 ASP A N 1
ATOM 2304 C CA . ASP A 1 287 ? 22.851 4.675 -48.892 1.00 50.22 287 ASP A CA 1
ATOM 2305 C C . ASP A 1 287 ? 22.220 4.797 -50.278 1.00 50.22 287 ASP A C 1
ATOM 2307 O O . ASP A 1 287 ? 22.613 4.123 -51.228 1.00 50.22 287 ASP A O 1
ATOM 2311 N N . ASN A 1 288 ? 21.227 5.674 -50.408 1.00 48.47 288 ASN A N 1
ATOM 2312 C CA . ASN A 1 288 ? 20.718 6.107 -51.706 1.00 48.47 288 ASN A CA 1
ATOM 2313 C C . ASN A 1 288 ? 21.722 7.070 -52.369 1.00 48.47 288 ASN A C 1
ATOM 2315 O O . ASN A 1 288 ? 21.357 8.159 -52.803 1.00 48.47 288 ASN A O 1
ATOM 2319 N N . SER A 1 289 ? 22.993 6.676 -52.480 1.00 46.38 289 SER A N 1
ATOM 2320 C CA . SER A 1 289 ? 23.954 7.273 -53.411 1.00 46.38 289 SER A CA 1
ATOM 2321 C C . SER A 1 289 ? 23.728 6.696 -54.815 1.00 46.38 289 SER A C 1
ATOM 2323 O O . SER A 1 289 ? 24.625 6.178 -55.472 1.00 46.38 289 SER A O 1
ATOM 2325 N N . GLY A 1 290 ? 22.477 6.769 -55.274 1.00 41.66 290 GLY A N 1
ATOM 2326 C CA . GLY A 1 290 ? 22.107 6.535 -56.661 1.00 41.66 290 GLY A CA 1
ATOM 2327 C C . GLY A 1 290 ? 22.387 7.801 -57.459 1.00 41.66 290 GLY A C 1
ATOM 2328 O O . GLY A 1 290 ? 21.704 8.806 -57.288 1.00 41.66 290 GLY A O 1
ATOM 2329 N N . SER A 1 291 ? 23.416 7.729 -58.296 1.00 42.12 291 SER A N 1
ATOM 2330 C CA . SER A 1 291 ? 23.738 8.663 -59.375 1.00 42.12 291 SER A CA 1
ATOM 2331 C C . SER A 1 291 ? 22.498 9.172 -60.125 1.00 42.12 291 SER A C 1
ATOM 2333 O O . SER A 1 291 ? 21.722 8.359 -60.636 1.00 42.12 291 SER A O 1
ATOM 2335 N N . LEU A 1 292 ? 22.378 10.497 -60.243 1.00 37.78 292 LEU A N 1
ATOM 2336 C CA . LEU A 1 292 ? 21.669 11.182 -61.329 1.00 37.78 292 LEU A CA 1
ATOM 2337 C C . LEU A 1 292 ? 22.695 11.655 -62.359 1.00 37.78 292 LEU A C 1
ATOM 2339 O O . LEU A 1 292 ? 23.754 12.161 -61.919 1.00 37.78 292 LEU A O 1
#

pLDDT: mean 71.07, std 16.55, range [31.75, 93.69]